Protein AF-A0A7C8PHI9-F1 (afdb_monomer_lite)

Sequence (228 aa):
MIPETQWIQAEVRTRAEGVFMWAVLVVDMLNRAFDEGEIAAVEYKLRQIPQGLEKVFLDLLGKDNAHKEETLLILQWQLFLASDLEPQGLYEALIAGTAPESLVPRARQNPLITLDDIERYITSTSKGLIEVAKGGWGSRFIHETVRDFLLRNQRLETLYPILKDQMVKASHKRLAGCCLTALKSLSSGVWSSQDIGSTLALASPNFFIMRQLISFIISDCRKCLIRS

Foldseek 3Di:
DDPVCVVVVVLLVVLCVPVPVSSVLLVVQLVVLCVVDPPVSSVVSSVVQDRDPLSNVCVLQAPPPPLNVLLLLLVLCQQQFPDFDQLVRSQLLSCLQPPLVPNDQPPVPPPVCDLVNSQVVSCVSNSNQKGQDPPRGGIHGPDVVSSVSCPPPVNVCVRPVQPPPNVNVSSVVSSVSSVVSNVVNNPVPDDDPVVVVCVVPDDDPPQPVVVSVVVSCVVVVVVVVVPD

Radius of gyration: 20.41 Å; chains: 1; bounding box: 46×50×58 Å

Structure (mmCIF, N/CA/C/O backbone):
data_AF-A0A7C8PHI9-F1
#
_entry.id   AF-A0A7C8PHI9-F1
#
loop_
_atom_site.group_PDB
_atom_site.id
_atom_site.type_symbol
_atom_site.label_atom_id
_atom_site.label_alt_id
_atom_site.label_comp_id
_atom_site.label_asym_id
_atom_site.label_entity_id
_atom_site.label_seq_id
_atom_site.pdbx_PDB_ins_code
_atom_site.Cartn_x
_atom_site.Cartn_y
_atom_site.Cartn_z
_atom_site.occupancy
_atom_site.B_iso_or_equiv
_atom_site.auth_seq_id
_atom_site.auth_comp_id
_atom_site.auth_asym_id
_atom_site.auth_atom_id
_atom_site.pdbx_PDB_model_num
ATOM 1 N N . MET A 1 1 ? 4.165 11.861 27.309 1.00 41.50 1 MET A N 1
ATOM 2 C CA . MET A 1 1 ? 2.793 11.403 27.002 1.00 41.50 1 MET A CA 1
ATOM 3 C C . MET A 1 1 ? 1.898 12.628 27.087 1.00 41.50 1 MET A C 1
ATOM 5 O O . MET A 1 1 ? 1.845 13.222 28.155 1.00 41.50 1 MET A O 1
ATOM 9 N N . ILE A 1 2 ? 1.328 13.081 25.967 1.00 46.03 2 ILE A N 1
ATOM 10 C CA . ILE A 1 2 ? 0.540 14.324 25.904 1.00 46.03 2 ILE A CA 1
ATOM 11 C C . ILE A 1 2 ? -0.910 13.980 26.305 1.00 46.03 2 ILE A C 1
ATOM 13 O O . ILE A 1 2 ? -1.487 13.095 25.664 1.00 46.03 2 ILE A O 1
ATOM 17 N N . PRO A 1 3 ? -1.496 14.612 27.344 1.00 51.50 3 PRO A N 1
ATOM 18 C CA . PRO A 1 3 ? -2.840 14.293 27.853 1.00 51.50 3 PRO A CA 1
ATOM 19 C C . PRO A 1 3 ? -3.942 14.300 26.781 1.00 51.50 3 PRO A C 1
ATOM 21 O O . PRO A 1 3 ? -4.876 13.507 26.848 1.00 51.50 3 PRO A O 1
ATOM 24 N N . GLU A 1 4 ? -3.785 15.124 25.745 1.00 62.03 4 GLU A N 1
ATOM 25 C CA . GLU A 1 4 ? -4.741 15.309 24.644 1.00 62.03 4 GLU A CA 1
ATOM 26 C C . GLU A 1 4 ? -4.893 14.091 23.719 1.00 62.03 4 GLU A C 1
ATOM 28 O O . GLU A 1 4 ? -5.844 14.023 22.951 1.00 62.03 4 GLU A O 1
ATOM 33 N N . THR A 1 5 ? -4.011 13.089 23.807 1.00 69.00 5 THR A N 1
ATOM 34 C CA . THR A 1 5 ? -4.047 11.902 22.924 1.00 69.00 5 THR A CA 1
ATOM 35 C C . THR A 1 5 ? -4.680 10.661 23.563 1.00 69.00 5 THR A C 1
ATOM 37 O O . THR A 1 5 ? -4.881 9.651 22.888 1.00 69.00 5 THR A O 1
ATOM 40 N N . GLN A 1 6 ? -5.021 10.705 24.857 1.00 76.81 6 GLN A N 1
ATOM 41 C CA . GLN A 1 6 ? -5.534 9.533 25.587 1.00 76.81 6 GLN A CA 1
ATOM 42 C C . GLN A 1 6 ? -6.890 9.052 25.061 1.00 76.81 6 GLN A C 1
ATOM 44 O O . GLN A 1 6 ? -7.129 7.847 24.974 1.00 76.81 6 GLN A O 1
ATOM 49 N N 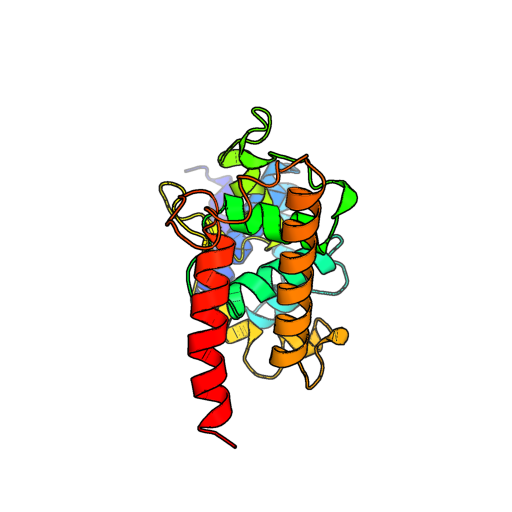. TRP A 1 7 ? -7.765 9.980 24.671 1.00 82.94 7 TRP A N 1
ATOM 50 C CA . TRP A 1 7 ? -9.073 9.630 24.122 1.00 82.94 7 TRP A CA 1
ATOM 51 C C . TRP A 1 7 ? -8.944 8.983 22.731 1.00 82.94 7 TRP A C 1
ATOM 53 O O . TRP A 1 7 ? -9.650 8.017 22.460 1.00 82.94 7 TRP A O 1
ATOM 63 N N . ILE A 1 8 ? -7.981 9.413 21.899 1.00 83.69 8 ILE A N 1
ATOM 64 C CA . ILE A 1 8 ? -7.680 8.787 20.595 1.00 83.69 8 ILE A CA 1
ATOM 65 C C . ILE A 1 8 ? -7.261 7.333 20.806 1.00 83.69 8 ILE A C 1
ATOM 67 O O . ILE A 1 8 ? -7.762 6.430 20.140 1.00 83.69 8 ILE A O 1
ATOM 71 N N . GLN A 1 9 ? -6.364 7.088 21.763 1.00 85.62 9 GLN A N 1
ATOM 72 C CA . GLN A 1 9 ? -5.904 5.737 22.084 1.00 85.62 9 GLN A CA 1
ATOM 73 C C . GLN A 1 9 ? -7.053 4.845 22.569 1.00 85.62 9 GLN A C 1
ATOM 75 O O . GLN A 1 9 ? -7.153 3.692 22.146 1.00 85.62 9 GLN A O 1
ATOM 80 N N . ALA A 1 10 ? -7.926 5.369 23.436 1.00 87.38 10 ALA A N 1
ATOM 81 C CA . ALA A 1 10 ? -9.095 4.644 23.927 1.00 87.38 10 ALA A CA 1
ATOM 82 C C . ALA A 1 10 ? -10.079 4.313 22.794 1.00 87.38 10 ALA A C 1
ATOM 84 O O . ALA A 1 10 ? -10.569 3.184 22.713 1.00 87.38 10 ALA A O 1
ATOM 85 N N . GLU A 1 11 ? -10.312 5.263 21.892 1.00 89.50 11 GLU A N 1
ATOM 86 C CA . GLU A 1 11 ? -11.212 5.104 20.754 1.00 89.50 11 GLU A CA 1
ATOM 87 C C . GLU A 1 11 ? -10.673 4.078 19.750 1.00 89.50 11 GLU A C 1
ATOM 89 O O . GLU A 1 11 ? -11.369 3.124 19.400 1.00 89.50 11 GLU A O 1
ATOM 94 N N . VAL A 1 12 ? -9.402 4.199 19.349 1.00 89.12 12 VAL A N 1
ATOM 95 C CA . VAL A 1 12 ? -8.736 3.228 18.464 1.00 89.12 12 VAL A CA 1
ATOM 96 C C . VAL A 1 12 ? -8.759 1.834 19.088 1.00 89.12 12 VAL A C 1
ATOM 98 O O . VAL A 1 12 ? -9.100 0.868 18.409 1.00 89.12 12 VAL A O 1
ATOM 101 N N . ARG A 1 13 ? -8.455 1.710 20.387 1.00 89.88 13 ARG A N 1
ATOM 102 C CA . ARG A 1 13 ? -8.481 0.421 21.095 1.00 89.88 13 ARG A CA 1
ATOM 103 C C . ARG A 1 13 ? -9.872 -0.206 21.097 1.00 89.88 13 ARG A C 1
ATOM 105 O O . ARG A 1 13 ? -9.986 -1.410 20.883 1.00 89.88 13 ARG A O 1
ATOM 112 N N . THR A 1 14 ? -10.903 0.598 21.346 1.00 91.44 14 THR A N 1
ATOM 113 C CA . THR A 1 14 ? -12.295 0.134 21.387 1.00 91.44 14 THR A CA 1
ATOM 114 C C . THR A 1 14 ? -12.742 -0.328 20.005 1.00 91.44 14 THR A C 1
ATOM 116 O O . THR A 1 14 ? -13.246 -1.437 19.858 1.00 91.44 14 THR A O 1
ATOM 119 N N . ARG A 1 15 ? -12.479 0.476 18.970 1.00 91.94 15 ARG A N 1
ATOM 120 C CA . ARG A 1 15 ? -12.927 0.209 17.597 1.00 91.94 15 ARG A CA 1
ATOM 121 C C . ARG A 1 15 ? -12.128 -0.859 16.862 1.00 91.94 15 ARG A C 1
ATOM 123 O O . ARG A 1 15 ? -12.648 -1.452 15.920 1.00 91.94 15 ARG A O 1
ATOM 130 N N . ALA A 1 16 ? -10.890 -1.114 17.284 1.00 90.94 16 ALA A N 1
ATOM 131 C CA . ALA A 1 16 ? -10.090 -2.198 16.736 1.00 90.94 16 ALA A CA 1
ATOM 132 C C . ALA A 1 16 ? -10.680 -3.575 17.061 1.00 90.94 16 ALA A C 1
ATOM 134 O O . ALA A 1 16 ? -10.416 -4.511 16.315 1.00 90.94 16 ALA A O 1
ATOM 135 N N . GLU A 1 17 ? -11.432 -3.722 18.161 1.00 91.44 17 GLU A N 1
ATOM 136 C CA . GLU A 1 17 ? -12.063 -4.990 18.576 1.00 91.44 17 GLU A CA 1
ATOM 137 C C . GLU A 1 17 ? -11.089 -6.187 18.595 1.00 91.44 17 GLU A C 1
ATOM 139 O O . GLU A 1 17 ? -11.431 -7.317 18.258 1.00 91.44 17 GLU A O 1
ATOM 144 N N . GLY A 1 18 ? -9.827 -5.937 18.960 1.00 87.88 18 GLY A N 1
ATOM 145 C CA . GLY A 1 18 ? -8.770 -6.957 18.963 1.00 87.88 18 GLY A CA 1
ATOM 146 C C . GLY A 1 18 ? -8.152 -7.264 17.591 1.00 87.88 18 GLY A C 1
ATOM 147 O O . GLY A 1 18 ? -7.227 -8.070 17.506 1.00 87.88 18 GLY A O 1
ATOM 148 N N . VAL A 1 19 ? -8.586 -6.602 16.517 1.00 91.69 19 VAL A N 1
ATOM 149 C CA . VAL A 1 19 ? -8.006 -6.734 15.176 1.00 91.69 19 VAL A CA 1
ATOM 150 C C . VAL A 1 19 ? -6.763 -5.853 15.061 1.00 91.69 19 VAL A C 1
ATOM 152 O O . VAL A 1 19 ? -6.828 -4.699 14.641 1.00 91.69 19 VAL A O 1
ATOM 155 N N . PHE A 1 20 ? -5.604 -6.420 15.408 1.00 89.88 20 PHE A N 1
ATOM 156 C CA . PHE A 1 20 ? -4.303 -5.735 15.356 1.00 89.88 20 PHE A CA 1
ATOM 157 C C . PHE A 1 20 ? -4.074 -4.984 14.038 1.00 89.88 20 PHE A C 1
ATOM 159 O O . PHE A 1 20 ? -3.697 -3.816 14.036 1.00 89.88 20 PHE A O 1
ATOM 166 N N . MET A 1 21 ? -4.379 -5.633 12.914 1.00 91.31 21 MET A N 1
ATOM 167 C CA . MET A 1 21 ? -4.169 -5.054 11.591 1.00 91.31 21 MET A CA 1
ATOM 168 C C . MET A 1 21 ? -5.010 -3.801 11.327 1.00 91.31 21 MET A C 1
ATOM 170 O O . MET A 1 21 ? -4.561 -2.884 10.648 1.00 91.31 21 MET A O 1
ATOM 174 N N . TRP A 1 22 ? -6.222 -3.743 11.883 1.00 94.00 22 TRP A N 1
ATOM 175 C CA . TRP A 1 22 ? -7.054 -2.549 11.791 1.00 94.00 22 TRP A CA 1
ATOM 176 C C . TRP A 1 22 ? -6.377 -1.398 12.537 1.00 94.00 22 TRP A C 1
ATOM 178 O O . TRP A 1 22 ? -6.226 -0.321 11.975 1.00 94.00 22 TRP A O 1
ATOM 188 N N . ALA A 1 23 ? -5.877 -1.645 13.753 1.00 92.00 23 ALA A N 1
ATOM 189 C CA . ALA A 1 23 ? -5.193 -0.619 14.538 1.00 92.00 23 ALA A CA 1
ATOM 190 C C . ALA A 1 23 ? -3.945 -0.076 13.824 1.00 92.00 23 ALA A C 1
ATOM 192 O O . ALA A 1 23 ? -3.753 1.134 13.798 1.00 92.00 23 ALA A O 1
ATOM 193 N N . VAL A 1 24 ? -3.137 -0.945 13.203 1.00 90.75 24 VAL A N 1
ATOM 194 C CA . VAL A 1 24 ? -1.940 -0.536 12.446 1.00 90.75 24 VAL A CA 1
ATOM 195 C C . VAL A 1 24 ? -2.298 0.417 11.304 1.00 90.75 24 VAL A C 1
ATOM 197 O O . VAL A 1 24 ? -1.737 1.508 11.224 1.00 90.75 24 VAL A O 1
ATOM 200 N N . LEU A 1 25 ? -3.257 0.038 10.453 1.00 91.12 25 LEU A N 1
ATOM 201 C CA . LEU A 1 25 ? -3.665 0.861 9.309 1.00 91.12 25 LEU A CA 1
ATOM 202 C C . LEU A 1 25 ? -4.302 2.177 9.755 1.00 91.12 25 LEU A C 1
ATOM 204 O O . LEU A 1 25 ? -4.024 3.229 9.189 1.00 91.12 25 LEU A O 1
ATOM 208 N N . VAL A 1 26 ? -5.138 2.129 10.790 1.00 90.50 26 VAL A N 1
ATOM 209 C CA . VAL A 1 26 ? -5.806 3.322 11.309 1.00 90.50 26 VAL A CA 1
ATOM 210 C C . VAL A 1 26 ? -4.806 4.292 11.911 1.00 90.50 26 VAL A C 1
ATOM 212 O O . VAL A 1 26 ? -4.872 5.472 11.595 1.00 90.50 26 VAL A O 1
ATOM 215 N N . VAL A 1 27 ? -3.851 3.826 12.716 1.00 90.44 27 VAL A N 1
ATOM 216 C CA . VAL A 1 27 ? -2.813 4.702 13.277 1.00 90.44 27 VAL A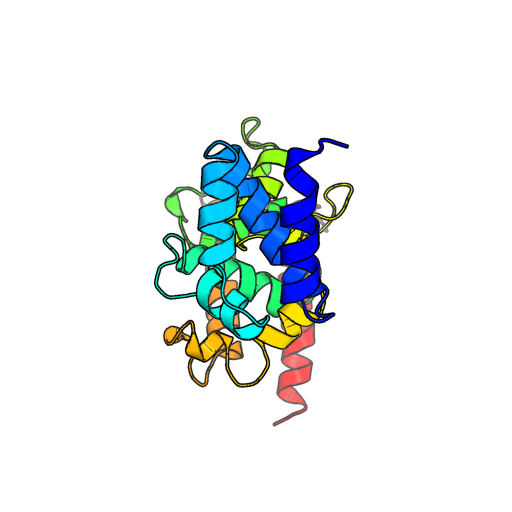 CA 1
ATOM 217 C C . VAL A 1 27 ? -1.984 5.354 12.168 1.00 90.44 27 VAL A C 1
ATOM 219 O O . VAL A 1 27 ? -1.745 6.554 12.238 1.00 90.44 27 VAL A O 1
ATOM 222 N N . ASP A 1 28 ? -1.616 4.620 11.116 1.00 87.12 28 ASP A N 1
ATOM 223 C CA . ASP A 1 28 ? -0.927 5.189 9.947 1.00 87.12 28 ASP A CA 1
ATOM 224 C C . ASP A 1 28 ? -1.778 6.261 9.233 1.00 87.12 28 ASP A C 1
ATOM 226 O O . ASP A 1 28 ? -1.296 7.358 8.950 1.00 87.12 28 ASP A O 1
ATOM 230 N N . MET A 1 29 ? -3.076 6.011 9.026 1.00 86.75 29 MET A N 1
ATOM 231 C CA . MET A 1 29 ? -4.003 7.001 8.454 1.00 86.75 29 MET A CA 1
ATOM 232 C C . MET A 1 29 ? -4.165 8.249 9.336 1.00 86.75 29 MET A C 1
ATOM 234 O O . MET A 1 29 ? -4.297 9.353 8.807 1.00 86.75 29 MET A O 1
ATOM 238 N N . LEU A 1 30 ? -4.181 8.082 10.661 1.00 88.06 30 LEU A N 1
ATOM 239 C CA . LEU A 1 30 ? -4.274 9.187 11.615 1.00 88.06 30 LEU A CA 1
ATOM 240 C C . LEU A 1 30 ? -2.979 9.999 11.671 1.00 88.06 30 LEU A C 1
ATOM 242 O O . LEU A 1 30 ? -3.057 11.221 11.729 1.00 88.06 30 LEU A O 1
ATOM 246 N N . ASN A 1 31 ? -1.814 9.348 11.607 1.00 86.75 31 ASN A N 1
ATOM 247 C CA . ASN A 1 31 ? -0.522 10.033 11.551 1.00 86.75 31 ASN A CA 1
ATOM 248 C C . ASN A 1 31 ? -0.424 10.907 10.297 1.00 86.75 31 ASN A C 1
ATOM 250 O O . ASN A 1 31 ? -0.094 12.079 10.408 1.00 86.75 31 ASN A O 1
ATOM 254 N N . ARG A 1 32 ? -0.825 10.391 9.127 1.00 82.56 32 ARG A N 1
ATOM 255 C CA . ARG A 1 32 ? -0.878 11.202 7.897 1.00 82.56 32 ARG A CA 1
ATOM 256 C C . ARG A 1 32 ? -1.824 12.394 8.030 1.00 82.56 32 ARG A C 1
ATOM 258 O O . ARG A 1 32 ? -1.470 13.497 7.642 1.00 82.56 32 ARG A O 1
ATOM 265 N N . ALA A 1 33 ? -3.006 12.187 8.615 1.00 82.12 33 ALA A N 1
ATOM 266 C CA . ALA A 1 33 ? -3.948 13.279 8.853 1.00 82.12 33 ALA A CA 1
ATOM 267 C C . ALA A 1 33 ? -3.392 14.331 9.829 1.00 82.12 33 ALA A C 1
ATOM 269 O O . ALA A 1 33 ? -3.666 15.510 9.646 1.00 82.12 33 ALA A O 1
ATOM 270 N N . PHE A 1 34 ? -2.618 13.909 10.835 1.00 83.44 34 PHE A N 1
ATOM 271 C CA . PHE A 1 34 ? -1.934 14.800 11.774 1.00 83.44 34 PHE A CA 1
ATOM 272 C C . PHE A 1 34 ? -0.821 15.609 11.097 1.00 83.44 34 PHE A C 1
ATOM 274 O O . PHE A 1 34 ? -0.696 16.808 11.336 1.00 83.44 34 PHE A O 1
ATOM 281 N N . ASP A 1 35 ? -0.038 14.968 10.228 1.00 81.06 35 ASP A N 1
ATOM 282 C CA . ASP A 1 35 ? 1.018 15.629 9.456 1.00 81.06 35 ASP A CA 1
ATOM 283 C C . ASP A 1 35 ? 0.439 16.674 8.477 1.00 81.06 35 ASP A C 1
ATOM 285 O O . ASP A 1 35 ? 1.088 17.675 8.172 1.00 81.06 35 ASP A O 1
ATOM 289 N N . GLU A 1 36 ? -0.794 16.460 8.003 1.00 76.94 36 GLU A N 1
ATOM 290 C CA . GLU A 1 36 ? -1.522 17.349 7.085 1.00 76.94 36 GLU A CA 1
ATOM 291 C C . GLU A 1 36 ? -2.337 18.453 7.791 1.00 76.94 36 GLU A C 1
ATOM 293 O O . GLU A 1 36 ? -2.678 19.462 7.168 1.00 76.94 36 GLU A O 1
ATOM 298 N N . GLY A 1 37 ? -2.662 18.299 9.078 1.00 66.12 37 GLY A N 1
ATOM 299 C CA . GLY A 1 37 ? -3.476 19.247 9.836 1.00 66.12 37 GLY A CA 1
ATOM 300 C C . GLY A 1 37 ? -3.554 18.894 11.321 1.00 66.12 37 GLY A C 1
ATOM 301 O O . GLY A 1 37 ? -3.546 17.730 11.700 1.00 66.12 37 GLY A O 1
ATOM 302 N N . GLU A 1 38 ? -3.633 19.918 12.173 1.00 71.12 38 GLU A N 1
ATOM 303 C CA . GLU A 1 38 ? -3.650 19.816 13.643 1.00 71.12 38 GLU A CA 1
ATOM 304 C C . GLU A 1 38 ? -4.702 18.813 14.185 1.00 71.12 38 GLU A C 1
ATOM 306 O O . GLU A 1 38 ? -5.581 18.356 13.459 1.00 71.12 38 GLU A O 1
ATOM 311 N N . ILE A 1 39 ? -4.663 18.496 15.487 1.00 75.44 39 ILE A N 1
ATOM 312 C CA . ILE A 1 39 ? -5.452 17.451 16.181 1.00 75.44 39 ILE A CA 1
ATOM 313 C C . ILE A 1 39 ? -6.928 17.309 15.731 1.00 75.44 39 ILE A C 1
ATOM 315 O O . ILE A 1 39 ? -7.443 16.194 15.657 1.00 75.44 39 ILE A O 1
ATOM 319 N N . ALA A 1 40 ? -7.601 18.406 15.362 1.00 80.62 40 ALA A N 1
ATOM 320 C CA . ALA A 1 40 ? -8.968 18.407 14.835 1.00 80.62 40 ALA A CA 1
ATOM 321 C C . ALA A 1 40 ? -9.142 17.543 13.565 1.00 80.62 40 ALA A C 1
ATOM 323 O O . ALA A 1 40 ? -10.161 16.861 13.408 1.00 80.62 40 ALA A O 1
ATOM 324 N N . ALA A 1 41 ? -8.145 17.524 12.674 1.00 81.31 41 ALA A N 1
ATOM 325 C CA . ALA A 1 41 ? -8.135 16.681 11.480 1.00 81.31 41 ALA A CA 1
ATOM 326 C C . ALA A 1 41 ? -8.080 15.190 11.846 1.00 81.31 41 ALA A C 1
ATOM 328 O O . ALA A 1 41 ? -8.765 14.373 11.226 1.00 81.31 41 ALA A O 1
ATOM 329 N N . VAL A 1 42 ? -7.338 14.843 12.903 1.00 83.06 42 VAL A N 1
ATOM 330 C CA . VAL A 1 42 ? -7.234 13.473 13.424 1.00 83.06 42 VAL A CA 1
ATOM 331 C C . VAL A 1 42 ? -8.577 12.992 13.964 1.00 83.06 42 VAL A C 1
ATOM 333 O O . VAL A 1 42 ? -9.001 11.882 13.639 1.00 83.06 42 VAL A O 1
ATOM 336 N N . GLU A 1 43 ? -9.291 13.822 14.733 1.00 84.44 43 GLU A N 1
ATOM 337 C CA . GLU A 1 43 ? -10.607 13.436 15.255 1.00 84.44 43 GLU A CA 1
ATOM 338 C C . GLU A 1 43 ? -11.618 13.206 14.140 1.00 84.44 43 GLU A C 1
ATOM 340 O O . GLU A 1 43 ? -12.355 12.214 14.145 1.00 84.44 43 GLU A O 1
ATOM 345 N N . TYR A 1 44 ? -11.651 14.128 13.177 1.00 86.94 44 TYR A N 1
ATOM 346 C CA . TYR A 1 44 ? -12.534 14.024 12.030 1.00 86.94 44 TYR A CA 1
ATOM 347 C C . TYR A 1 44 ? -12.219 12.762 11.226 1.00 86.94 44 TYR A C 1
ATOM 349 O O . TYR A 1 44 ? -13.123 11.976 10.932 1.00 86.94 44 TYR A O 1
ATOM 357 N N . LYS A 1 45 ? -10.935 12.514 10.939 1.00 88.06 45 LYS A N 1
ATOM 358 C CA . LYS A 1 45 ? -10.496 11.329 10.201 1.00 88.06 45 LYS A CA 1
ATOM 359 C C . LYS A 1 45 ? -10.873 10.044 10.929 1.00 88.06 45 LYS A C 1
ATOM 361 O O . LYS A 1 45 ? -11.426 9.147 10.295 1.00 88.06 45 LYS A O 1
ATOM 366 N N . LEU A 1 46 ? -10.654 9.965 12.243 1.00 89.12 46 LEU A N 1
ATOM 367 C CA . LEU A 1 46 ? -11.008 8.789 13.037 1.00 89.12 46 LEU A CA 1
ATOM 368 C C . LEU A 1 46 ? -12.498 8.457 12.912 1.00 89.12 46 LEU A C 1
ATOM 370 O O . LEU A 1 46 ? -12.839 7.297 12.696 1.00 89.12 46 LEU A O 1
ATOM 374 N N . ARG A 1 47 ? -13.392 9.452 12.965 1.00 89.31 47 ARG A N 1
ATOM 375 C CA . ARG A 1 47 ? -14.845 9.230 12.814 1.00 89.31 47 ARG A CA 1
ATOM 376 C C . ARG A 1 47 ? -15.243 8.715 11.427 1.00 89.31 47 ARG A C 1
ATOM 378 O O . ARG A 1 47 ? -16.214 7.972 11.333 1.00 89.31 47 ARG A O 1
ATOM 385 N N . GLN A 1 48 ? -14.507 9.087 10.379 1.00 90.62 48 GLN A N 1
ATOM 386 C CA . GLN A 1 48 ? -14.779 8.662 8.998 1.00 90.62 48 GLN A CA 1
ATOM 387 C C . GLN A 1 48 ? -14.282 7.247 8.693 1.00 90.62 48 GLN A C 1
ATOM 389 O O . GLN A 1 48 ? -14.856 6.557 7.854 1.00 90.62 48 GLN A O 1
ATOM 394 N N . ILE A 1 49 ? -13.218 6.801 9.366 1.00 90.81 49 ILE A N 1
ATOM 395 C CA . ILE A 1 49 ? -12.664 5.461 9.161 1.00 90.81 49 ILE A CA 1
ATOM 396 C C . ILE A 1 49 ? -13.748 4.421 9.465 1.00 90.81 49 ILE A C 1
ATOM 398 O O . ILE A 1 49 ? -14.392 4.514 10.508 1.00 90.81 49 ILE A O 1
ATOM 402 N N . PRO A 1 50 ? -13.966 3.409 8.615 1.00 91.88 50 PRO A N 1
ATOM 403 C CA . PRO A 1 50 ? -14.983 2.400 8.866 1.00 91.88 50 PRO A CA 1
ATOM 404 C C . PRO A 1 50 ? -14.553 1.381 9.936 1.00 91.88 50 PRO A C 1
ATOM 406 O O . PRO A 1 50 ? -13.378 1.056 10.109 1.00 91.88 50 PRO A O 1
ATOM 409 N N . GLN A 1 51 ? -15.535 0.826 10.650 1.00 91.38 51 GLN A N 1
ATOM 410 C CA . GLN A 1 51 ? -15.316 -0.277 11.591 1.00 91.38 51 GLN A CA 1
ATOM 411 C C . GLN A 1 51 ? -15.115 -1.601 10.842 1.00 91.38 51 GLN A C 1
ATOM 413 O O . GLN A 1 51 ? -15.872 -1.924 9.921 1.00 91.38 51 GLN A O 1
ATOM 418 N N . GLY A 1 52 ? -14.118 -2.377 11.269 1.00 90.94 52 GLY A N 1
ATOM 419 C CA . GLY A 1 52 ? -13.773 -3.667 10.678 1.00 90.94 52 GLY A CA 1
ATOM 420 C C . GLY A 1 52 ? -12.750 -3.568 9.543 1.00 90.94 52 GLY A C 1
ATOM 421 O O . GLY A 1 52 ? -12.805 -2.691 8.681 1.00 90.94 52 GLY A O 1
ATOM 422 N N . LEU A 1 53 ? -11.804 -4.509 9.538 1.00 90.44 53 LEU A N 1
ATOM 423 C CA . LEU A 1 53 ? -10.643 -4.509 8.642 1.00 90.44 53 LEU A CA 1
ATOM 424 C C . LEU A 1 53 ? -11.014 -4.566 7.157 1.00 90.44 53 LEU A C 1
ATOM 426 O O . LEU A 1 53 ? -10.382 -3.905 6.341 1.00 90.44 53 LEU A O 1
ATOM 430 N N . GLU A 1 54 ? -12.054 -5.320 6.801 1.00 89.56 54 GLU A N 1
ATOM 431 C CA . GLU A 1 54 ? -12.485 -5.441 5.405 1.00 89.56 54 GLU A CA 1
ATOM 432 C C . GLU A 1 54 ? -12.918 -4.102 4.813 1.00 89.56 54 GLU A C 1
ATOM 434 O O . GLU A 1 54 ? -12.494 -3.755 3.714 1.00 89.56 54 GLU A O 1
ATOM 439 N N . LYS A 1 55 ? -13.703 -3.317 5.555 1.00 91.19 55 LYS A N 1
ATOM 440 C CA . LYS A 1 55 ? -14.145 -2.004 5.086 1.00 91.19 55 LYS A CA 1
ATOM 441 C C . LYS A 1 55 ? -12.977 -1.026 4.978 1.00 91.19 55 LYS A C 1
ATOM 443 O O . LYS A 1 55 ? -12.942 -0.263 4.024 1.00 91.19 55 LYS A O 1
ATOM 448 N N . VAL A 1 56 ? -12.011 -1.088 5.902 1.00 92.19 56 VAL A N 1
ATOM 449 C CA . VAL A 1 56 ? -10.788 -0.268 5.828 1.00 92.19 56 VAL A CA 1
ATOM 450 C C . VAL A 1 56 ? -9.997 -0.580 4.563 1.00 92.19 56 VAL A C 1
ATOM 452 O O . VAL A 1 56 ? -9.610 0.340 3.855 1.00 92.19 56 VAL A O 1
ATOM 455 N N . PHE A 1 57 ? -9.802 -1.855 4.220 1.00 91.06 57 PHE A N 1
ATOM 456 C CA . PHE A 1 57 ? -9.127 -2.205 2.969 1.00 91.06 57 PHE A CA 1
ATOM 457 C C . PHE A 1 57 ? -9.895 -1.746 1.724 1.00 91.06 57 PHE A C 1
ATOM 459 O O . PHE A 1 57 ? -9.273 -1.282 0.769 1.00 91.06 57 PHE A O 1
ATOM 466 N N . LEU A 1 58 ? -11.224 -1.895 1.713 1.00 89.31 58 LEU A N 1
ATOM 467 C CA . LEU A 1 58 ? -12.053 -1.465 0.584 1.00 89.31 58 LEU A CA 1
ATOM 468 C C . LEU A 1 58 ? -12.019 0.054 0.388 1.00 89.31 58 LEU A C 1
ATOM 470 O O . LEU A 1 58 ? -12.000 0.503 -0.752 1.00 89.31 58 LEU A O 1
ATOM 474 N N . ASP A 1 59 ? -11.987 0.822 1.477 1.00 89.00 59 ASP A N 1
ATOM 475 C CA . ASP A 1 59 ? -11.819 2.277 1.449 1.00 89.00 59 ASP A CA 1
ATOM 476 C C . ASP A 1 59 ? -10.417 2.654 0.936 1.00 89.00 59 ASP A C 1
ATOM 478 O O . ASP A 1 59 ? -10.268 3.419 -0.015 1.00 89.00 59 ASP A O 1
ATOM 482 N N . LEU A 1 60 ? -9.379 2.007 1.476 1.00 89.94 60 LEU A N 1
ATOM 483 C CA . LEU A 1 60 ? -7.974 2.259 1.142 1.00 89.94 60 LEU A CA 1
ATOM 484 C C . LEU A 1 60 ? -7.628 1.974 -0.331 1.00 89.94 60 LEU A C 1
ATOM 486 O O . LEU A 1 60 ? -6.846 2.702 -0.946 1.00 89.94 60 LEU A O 1
ATOM 490 N N . LEU A 1 61 ? -8.185 0.895 -0.886 1.00 91.62 61 LEU A N 1
ATOM 491 C CA . LEU A 1 61 ? -7.916 0.405 -2.245 1.00 91.62 61 LEU A CA 1
ATOM 492 C C . LEU A 1 61 ? -9.060 0.699 -3.228 1.00 91.62 61 LEU A C 1
ATOM 494 O O . LEU A 1 61 ? -9.058 0.206 -4.359 1.00 91.62 61 LEU A O 1
ATOM 498 N N . GLY A 1 62 ? -10.055 1.463 -2.781 1.00 87.12 62 GLY A N 1
ATOM 499 C CA . GLY A 1 62 ? -11.299 1.721 -3.489 1.00 87.12 62 GLY A CA 1
ATOM 500 C C . GLY A 1 62 ? -11.151 2.572 -4.750 1.00 87.12 62 GLY A C 1
ATOM 501 O O . GLY A 1 62 ? -10.063 2.845 -5.261 1.00 87.12 62 GLY A O 1
ATOM 502 N N . LYS A 1 63 ? -12.296 2.989 -5.299 1.00 74.88 63 LYS A N 1
ATOM 503 C CA . LYS A 1 63 ? -12.356 3.762 -6.551 1.00 74.88 63 LYS A CA 1
ATOM 504 C C . LYS A 1 63 ? -11.750 5.161 -6.435 1.00 74.88 63 LYS A C 1
ATOM 506 O O . LYS A 1 63 ? -11.233 5.642 -7.434 1.00 74.88 63 LYS A O 1
ATOM 511 N N . ASP A 1 64 ? -11.755 5.750 -5.244 1.00 79.00 64 ASP A N 1
ATOM 512 C CA . ASP A 1 64 ? -11.257 7.111 -5.003 1.00 79.00 64 ASP A CA 1
ATOM 513 C C . ASP A 1 64 ? -9.724 7.180 -4.873 1.00 79.00 64 ASP A C 1
ATOM 515 O O . ASP A 1 64 ? -9.147 8.234 -4.608 1.00 79.00 64 ASP A O 1
ATOM 519 N N . ASN A 1 65 ? -9.026 6.060 -5.089 1.00 83.69 65 ASN A N 1
ATOM 520 C CA . ASN A 1 65 ? -7.574 6.050 -5.145 1.00 83.69 65 ASN A CA 1
ATOM 521 C C . ASN A 1 65 ? -7.067 6.736 -6.429 1.00 83.69 65 ASN A C 1
ATOM 523 O O . ASN A 1 65 ? -7.115 6.157 -7.510 1.00 83.69 65 ASN A O 1
ATOM 527 N N . ALA A 1 66 ? -6.505 7.940 -6.302 1.00 81.94 66 ALA A N 1
ATOM 528 C CA . ALA A 1 66 ? -5.921 8.682 -7.425 1.00 81.94 66 ALA A CA 1
ATOM 529 C C . ALA A 1 66 ? -4.767 7.945 -8.140 1.00 81.94 66 ALA A C 1
ATOM 531 O O . ALA A 1 66 ? -4.564 8.144 -9.333 1.00 81.94 66 ALA A O 1
ATOM 532 N N . HIS A 1 67 ? -4.052 7.060 -7.436 1.00 87.69 67 HIS A N 1
ATOM 533 C CA . HIS A 1 67 ? -2.922 6.275 -7.957 1.00 87.69 67 HIS A CA 1
ATOM 534 C C . HIS A 1 67 ? -3.298 4.800 -8.114 1.00 87.69 67 HIS A C 1
ATOM 536 O O . HIS A 1 67 ? -2.551 3.889 -7.756 1.00 87.69 67 HIS A O 1
ATOM 542 N N . LYS A 1 68 ? -4.534 4.549 -8.559 1.00 91.62 68 LYS A N 1
ATOM 543 C CA . LYS A 1 68 ? -5.124 3.209 -8.593 1.00 91.62 68 LYS A CA 1
ATOM 544 C C . LYS A 1 68 ? -4.305 2.223 -9.426 1.00 91.62 68 LYS A C 1
ATOM 546 O O . LYS A 1 68 ? -4.188 1.065 -9.025 1.00 91.62 68 LYS A O 1
ATOM 551 N N . GLU A 1 69 ? -3.747 2.664 -10.550 1.00 92.06 69 GLU A N 1
ATOM 552 C CA . GLU A 1 69 ? -2.951 1.817 -11.444 1.00 92.06 69 GLU A CA 1
ATOM 553 C C . GLU A 1 69 ? -1.590 1.453 -10.848 1.00 92.06 69 GLU A C 1
ATOM 555 O O . GLU A 1 69 ? -1.197 0.286 -10.892 1.00 92.06 69 GLU A O 1
ATOM 560 N N . GLU A 1 70 ? -0.900 2.414 -10.235 1.00 94.56 70 GLU A N 1
ATOM 561 C CA . GLU A 1 70 ? 0.365 2.197 -9.536 1.00 94.56 70 GLU A CA 1
ATOM 562 C C . GLU A 1 70 ? 0.160 1.302 -8.309 1.00 94.56 70 GLU A C 1
ATOM 564 O O . GLU A 1 70 ? 0.905 0.339 -8.109 1.00 94.56 70 GLU A O 1
ATOM 569 N N . THR A 1 71 ? -0.897 1.558 -7.525 1.00 95.88 71 THR A N 1
ATOM 570 C CA . THR A 1 71 ? -1.284 0.709 -6.391 1.00 95.88 71 THR A CA 1
ATOM 571 C C . THR A 1 71 ? -1.591 -0.712 -6.856 1.00 95.88 71 THR A C 1
ATOM 573 O O . THR A 1 71 ? -1.135 -1.669 -6.237 1.00 95.88 71 THR A O 1
ATOM 576 N N . LEU A 1 72 ? -2.322 -0.892 -7.962 1.00 95.50 72 LEU A N 1
ATOM 577 C CA . LEU A 1 72 ? -2.574 -2.231 -8.492 1.00 95.50 72 LEU A CA 1
ATOM 578 C C . LEU A 1 72 ? -1.269 -2.929 -8.874 1.00 95.50 72 LEU A C 1
ATOM 580 O O . LEU A 1 72 ? -1.049 -4.076 -8.489 1.00 95.50 72 LEU A O 1
ATOM 584 N N . LEU A 1 73 ? -0.405 -2.238 -9.618 1.00 95.56 73 LEU A N 1
ATOM 585 C CA . LEU A 1 73 ? 0.830 -2.816 -10.127 1.00 95.56 73 LEU A CA 1
ATOM 586 C C . LEU A 1 73 ? 1.778 -3.228 -8.993 1.00 95.56 73 LEU A C 1
ATOM 588 O O . LEU A 1 73 ? 2.331 -4.327 -9.048 1.00 95.56 73 LEU A O 1
ATOM 592 N N . ILE A 1 74 ? 1.940 -2.410 -7.946 1.00 96.06 74 ILE A N 1
ATOM 593 C CA . ILE A 1 74 ? 2.813 -2.766 -6.815 1.00 96.06 74 ILE A CA 1
ATOM 594 C C . ILE A 1 74 ? 2.271 -3.961 -6.027 1.00 96.06 74 ILE A C 1
ATOM 596 O O . ILE A 1 74 ? 3.038 -4.841 -5.635 1.00 96.06 74 ILE A O 1
ATOM 600 N N . LEU A 1 75 ? 0.947 -4.054 -5.862 1.00 95.44 75 LEU A N 1
ATOM 601 C CA . LEU A 1 75 ? 0.316 -5.214 -5.236 1.00 95.44 75 LEU A CA 1
ATOM 602 C C . LEU A 1 75 ? 0.501 -6.473 -6.092 1.00 95.44 75 LEU A C 1
ATOM 604 O O . LEU A 1 75 ? 0.790 -7.536 -5.549 1.00 95.44 75 LEU A O 1
ATOM 608 N N . GLN A 1 76 ? 0.392 -6.369 -7.421 1.00 94.44 76 GLN A N 1
ATOM 609 C CA . GLN A 1 76 ? 0.653 -7.487 -8.333 1.00 94.44 76 GLN A CA 1
ATOM 610 C C . GLN A 1 76 ? 2.102 -7.971 -8.241 1.00 94.44 76 GLN A C 1
ATOM 612 O O . GLN A 1 76 ? 2.322 -9.179 -8.155 1.00 94.44 76 GLN A O 1
ATOM 617 N N . TRP A 1 77 ? 3.075 -7.056 -8.202 1.00 94.44 77 TRP A N 1
ATOM 618 C CA . TRP A 1 77 ? 4.474 -7.404 -7.952 1.00 94.44 77 TRP A CA 1
ATOM 619 C C . TRP A 1 77 ? 4.612 -8.165 -6.628 1.00 94.44 77 TRP A C 1
ATOM 621 O O . TRP A 1 77 ? 5.062 -9.307 -6.622 1.00 94.44 77 TRP A O 1
ATOM 631 N N . GLN A 1 78 ? 4.131 -7.609 -5.518 1.00 93.12 78 GLN A N 1
ATOM 632 C CA . GLN A 1 78 ? 4.291 -8.235 -4.202 1.00 93.12 78 GLN A CA 1
ATOM 633 C C . GLN A 1 78 ? 3.572 -9.592 -4.060 1.00 93.12 78 GLN A C 1
ATOM 635 O O . GLN A 1 78 ? 4.025 -10.479 -3.326 1.00 93.12 78 GLN A O 1
ATOM 640 N N . LEU A 1 79 ? 2.437 -9.770 -4.741 1.00 92.31 79 LEU A N 1
ATOM 641 C CA . LEU A 1 79 ? 1.671 -11.014 -4.707 1.00 92.31 79 LEU A CA 1
ATOM 642 C C . LEU A 1 79 ? 2.330 -12.129 -5.520 1.00 92.31 79 LEU A C 1
ATOM 644 O O . LEU A 1 79 ? 2.341 -13.267 -5.047 1.00 92.31 79 LEU A O 1
ATOM 648 N N . PHE A 1 80 ? 2.849 -11.805 -6.707 1.00 89.50 80 PHE A N 1
ATOM 649 C CA . PHE A 1 80 ? 3.193 -12.785 -7.744 1.00 89.50 80 PHE A CA 1
ATOM 650 C C . PHE A 1 80 ? 4.686 -12.901 -8.056 1.00 89.50 80 PHE A C 1
ATOM 652 O O . PHE A 1 80 ? 5.065 -13.644 -8.959 1.00 89.50 80 PHE A O 1
ATOM 659 N N . LEU A 1 81 ? 5.544 -12.202 -7.321 1.00 83.38 81 LEU A N 1
ATOM 660 C CA . LEU A 1 81 ? 6.979 -12.453 -7.355 1.00 83.38 81 LEU A CA 1
ATOM 661 C C . LEU A 1 81 ? 7.334 -13.771 -6.662 1.00 83.38 81 LEU A C 1
ATOM 663 O O . LEU A 1 81 ? 6.823 -14.078 -5.588 1.00 83.38 81 LEU A O 1
ATOM 667 N N . ALA A 1 82 ? 8.265 -14.530 -7.250 1.00 67.75 82 ALA A N 1
ATOM 668 C CA . ALA A 1 82 ? 8.807 -15.740 -6.618 1.00 67.75 82 ALA A CA 1
ATOM 669 C C . ALA A 1 82 ? 9.765 -15.442 -5.456 1.00 67.75 82 ALA A C 1
ATOM 671 O O . ALA A 1 82 ? 10.095 -16.347 -4.691 1.00 67.75 82 ALA A O 1
ATOM 672 N N . SER A 1 83 ? 10.261 -14.213 -5.358 1.00 68.56 83 SER A N 1
ATOM 673 C CA . SER A 1 83 ? 11.315 -13.808 -4.432 1.00 68.56 83 SER A CA 1
ATOM 674 C C . SER A 1 83 ? 11.257 -12.306 -4.188 1.00 68.56 83 SER A C 1
ATOM 676 O O . SER A 1 83 ? 10.714 -11.555 -5.002 1.00 68.56 83 SER A O 1
ATOM 678 N N . ASP A 1 84 ? 11.832 -11.871 -3.072 1.00 74.25 84 ASP A N 1
ATOM 679 C CA . ASP A 1 84 ? 11.843 -10.458 -2.717 1.00 74.25 84 ASP A CA 1
ATOM 680 C C . ASP A 1 84 ? 12.625 -9.650 -3.763 1.00 74.25 84 ASP A C 1
ATOM 682 O O . ASP A 1 84 ? 13.786 -9.938 -4.081 1.00 74.25 84 ASP A O 1
ATOM 686 N N . LEU A 1 85 ? 11.968 -8.627 -4.314 1.00 76.44 85 LEU A N 1
ATOM 687 C CA . LEU A 1 85 ? 12.643 -7.587 -5.077 1.00 76.44 85 LEU A CA 1
ATOM 688 C C . LEU A 1 85 ? 13.311 -6.619 -4.103 1.00 76.44 85 LEU A C 1
ATOM 690 O O . LEU A 1 85 ? 12.685 -6.142 -3.150 1.00 76.44 85 LEU A O 1
ATOM 694 N N . GLU A 1 86 ? 14.564 -6.277 -4.398 1.00 85.38 86 GLU A N 1
ATOM 695 C CA . GLU A 1 86 ? 15.206 -5.108 -3.808 1.00 85.38 86 GLU A CA 1
ATOM 696 C C . GLU A 1 86 ? 14.346 -3.857 -4.097 1.00 85.38 86 GLU A C 1
ATOM 698 O O . GLU A 1 86 ? 13.824 -3.733 -5.214 1.00 85.38 86 GLU A O 1
ATOM 703 N N . PRO A 1 87 ? 14.208 -2.914 -3.146 1.00 89.50 87 PRO A N 1
ATOM 704 C CA . PRO A 1 87 ? 13.382 -1.715 -3.295 1.00 89.50 87 PRO A CA 1
ATOM 705 C C . PRO A 1 87 ? 13.649 -0.934 -4.586 1.00 89.50 87 PRO A C 1
ATOM 707 O O . PRO A 1 87 ? 12.706 -0.566 -5.284 1.00 89.50 87 PRO A O 1
ATOM 710 N N . GLN A 1 88 ? 14.922 -0.760 -4.962 1.00 86.88 88 GLN A N 1
ATOM 711 C CA . GLN A 1 88 ? 15.308 -0.117 -6.223 1.00 86.88 88 GLN A CA 1
ATOM 712 C C . GLN A 1 88 ? 14.709 -0.838 -7.440 1.00 86.88 88 GLN A C 1
ATOM 714 O O . GLN A 1 88 ? 14.180 -0.207 -8.354 1.00 86.88 88 GLN A O 1
ATOM 719 N N . GLY A 1 89 ? 14.776 -2.172 -7.455 1.00 85.31 89 GLY A N 1
ATOM 720 C CA . GLY A 1 89 ? 14.231 -2.980 -8.542 1.00 85.31 89 GLY A CA 1
ATOM 721 C C . GLY A 1 89 ? 12.708 -2.902 -8.620 1.00 85.31 89 GLY A C 1
ATOM 722 O O . GLY A 1 89 ? 12.163 -2.837 -9.720 1.00 85.31 89 GLY A O 1
ATOM 723 N N . LEU A 1 90 ? 12.023 -2.867 -7.472 1.00 90.25 90 LEU A N 1
ATOM 724 C CA . LEU A 1 90 ? 10.572 -2.680 -7.425 1.00 90.25 90 LEU A CA 1
ATOM 725 C C . LEU A 1 90 ? 10.168 -1.287 -7.928 1.00 90.25 90 LEU A C 1
ATOM 727 O O . LEU A 1 90 ? 9.248 -1.178 -8.734 1.00 90.25 90 LEU A O 1
ATOM 731 N N . TYR A 1 91 ? 10.884 -0.240 -7.514 1.00 89.88 91 TYR A N 1
ATOM 732 C CA . TYR A 1 91 ? 10.678 1.127 -7.997 1.00 89.88 91 TYR A CA 1
ATOM 733 C C . TYR A 1 91 ? 10.800 1.215 -9.524 1.00 89.88 91 TYR A C 1
ATOM 735 O O . TYR A 1 91 ? 9.875 1.657 -10.201 1.00 89.88 91 TYR A O 1
ATOM 743 N N . GLU A 1 92 ? 11.896 0.706 -10.090 1.00 86.19 92 GLU A N 1
ATOM 744 C CA . GLU A 1 92 ? 12.120 0.686 -11.543 1.00 86.19 92 GLU A CA 1
ATOM 745 C C . GLU A 1 92 ? 11.033 -0.090 -12.290 1.00 86.19 92 GLU A C 1
ATOM 747 O O . GLU A 1 92 ? 10.563 0.338 -13.347 1.00 86.19 92 GLU A O 1
ATOM 752 N N . ALA A 1 93 ? 10.611 -1.225 -11.733 1.00 88.50 93 ALA A N 1
ATOM 753 C CA . ALA A 1 93 ? 9.571 -2.057 -12.315 1.00 88.50 93 ALA A CA 1
ATOM 754 C C . ALA A 1 93 ? 8.194 -1.371 -12.329 1.00 88.50 93 ALA A C 1
ATOM 756 O O . ALA A 1 93 ? 7.392 -1.633 -13.232 1.00 88.50 93 ALA A O 1
ATOM 757 N N . LEU A 1 94 ? 7.925 -0.491 -11.358 1.00 91.62 94 LEU A N 1
ATOM 758 C CA . LEU A 1 94 ? 6.729 0.349 -11.338 1.00 91.62 94 LEU A CA 1
ATOM 759 C C . LEU A 1 94 ? 6.795 1.410 -12.429 1.00 91.62 94 LEU A C 1
ATOM 761 O O . LEU A 1 94 ? 5.901 1.438 -13.271 1.00 91.62 94 LEU A O 1
ATOM 765 N N . ILE A 1 95 ? 7.885 2.184 -12.495 1.00 89.81 95 ILE A N 1
ATOM 766 C CA . ILE A 1 95 ? 8.078 3.204 -13.539 1.00 89.81 95 ILE A CA 1
ATOM 767 C C . ILE A 1 95 ? 7.961 2.581 -14.937 1.00 89.81 95 ILE A C 1
ATOM 769 O O . ILE A 1 95 ? 7.260 3.111 -15.793 1.00 89.81 95 ILE A O 1
ATOM 773 N N . ALA A 1 96 ? 8.537 1.396 -15.156 1.00 89.44 96 ALA A N 1
ATOM 774 C CA . ALA A 1 96 ? 8.428 0.682 -16.429 1.00 89.44 96 ALA A CA 1
ATOM 775 C C . ALA A 1 96 ? 6.994 0.304 -16.832 1.00 89.44 96 ALA A C 1
ATOM 777 O O . ALA A 1 96 ? 6.722 0.094 -18.016 1.00 89.44 96 ALA A O 1
ATOM 778 N N . GLY A 1 97 ? 6.096 0.164 -15.856 1.00 90.50 97 GLY A N 1
ATOM 779 C CA . GLY A 1 97 ? 4.707 -0.220 -16.072 1.00 90.50 97 GLY A CA 1
ATOM 780 C C . GLY A 1 97 ? 3.712 0.934 -16.092 1.00 90.50 97 GLY A C 1
ATOM 781 O O . GLY A 1 97 ? 2.606 0.735 -16.595 1.00 90.50 97 GLY A O 1
ATOM 782 N N . THR A 1 98 ? 4.060 2.095 -15.534 1.00 91.69 98 THR A N 1
ATOM 783 C CA . THR A 1 98 ? 3.124 3.223 -15.355 1.00 91.69 98 THR A CA 1
ATOM 784 C C . THR A 1 98 ? 3.594 4.518 -16.008 1.00 91.69 98 THR A C 1
ATOM 786 O O . THR A 1 98 ? 2.753 5.285 -16.459 1.00 91.69 98 THR A O 1
ATOM 789 N N . ALA A 1 99 ? 4.906 4.736 -16.118 1.00 89.56 99 ALA A N 1
ATOM 790 C CA . ALA A 1 99 ? 5.511 5.927 -16.715 1.00 89.56 99 ALA A CA 1
ATOM 791 C C . ALA A 1 99 ? 6.786 5.551 -17.502 1.00 89.56 99 ALA A C 1
ATOM 793 O O . ALA A 1 99 ? 7.894 5.967 -17.144 1.00 89.56 99 ALA A O 1
ATOM 794 N N . PRO A 1 100 ? 6.685 4.696 -18.539 1.00 85.25 100 PRO A N 1
ATOM 795 C CA . PRO A 1 100 ? 7.848 4.128 -19.221 1.00 85.25 100 PRO A CA 1
ATOM 796 C C . PRO A 1 100 ? 8.737 5.174 -19.906 1.00 85.25 100 PRO A C 1
ATOM 798 O O . PRO A 1 100 ? 9.936 4.952 -20.053 1.00 85.25 100 PRO A O 1
ATOM 801 N N . GLU A 1 101 ? 8.187 6.322 -20.290 1.00 83.69 101 GLU A N 1
ATOM 802 C CA . GLU A 1 101 ? 8.925 7.487 -20.788 1.00 83.69 101 GLU A CA 1
ATOM 803 C C . GLU A 1 101 ? 9.838 8.124 -19.733 1.00 83.69 101 GLU A C 1
ATOM 805 O O . GLU A 1 101 ? 10.836 8.755 -20.078 1.00 83.69 101 GLU A O 1
ATOM 810 N N . SER A 1 102 ? 9.527 7.918 -18.453 1.00 81.19 102 SER A N 1
ATOM 811 C CA . SER A 1 102 ? 10.324 8.381 -17.316 1.00 81.19 102 SER A CA 1
ATOM 812 C C . SER A 1 102 ? 11.427 7.388 -16.929 1.00 81.19 102 SER A C 1
ATOM 814 O O . SER A 1 102 ? 12.208 7.659 -16.014 1.00 81.19 102 SER A O 1
ATOM 816 N N . LEU A 1 103 ? 11.540 6.242 -17.619 1.00 75.19 103 LEU A N 1
ATOM 817 C CA . LEU A 1 103 ? 12.678 5.339 -17.463 1.00 75.19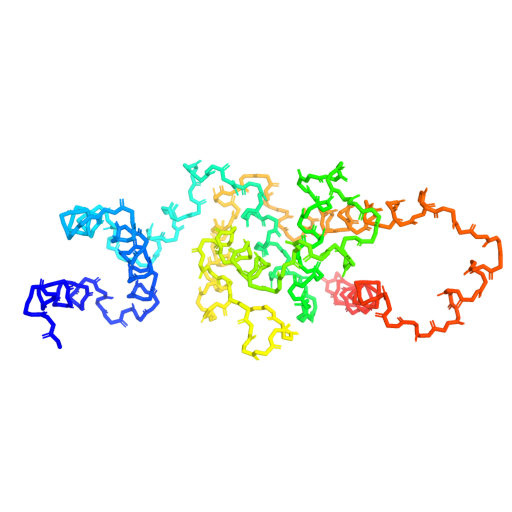 103 LEU A CA 1
ATOM 818 C C . LEU A 1 103 ? 13.939 5.981 -18.043 1.00 75.19 103 LEU A C 1
ATOM 820 O O . LEU A 1 103 ? 14.245 5.864 -19.230 1.00 75.19 103 LEU A O 1
ATOM 824 N N . VAL A 1 104 ? 14.713 6.625 -17.178 1.00 64.56 104 VAL A N 1
ATOM 825 C CA . VAL A 1 104 ? 16.011 7.178 -17.556 1.00 64.56 104 VAL A CA 1
ATOM 826 C C . VAL A 1 104 ? 17.030 6.036 -17.686 1.00 64.56 104 VAL A C 1
ATOM 828 O O . VAL A 1 104 ? 17.169 5.231 -16.754 1.00 64.56 104 VAL A O 1
ATOM 831 N N . PRO A 1 105 ? 17.793 5.948 -18.794 1.00 58.91 105 PRO A N 1
ATOM 832 C CA . PRO A 1 105 ? 18.948 5.064 -18.864 1.00 58.91 105 PRO A CA 1
ATOM 833 C C . PRO A 1 105 ? 19.873 5.358 -17.681 1.00 58.91 105 PRO A C 1
ATOM 835 O O . PRO A 1 105 ? 20.326 6.488 -17.520 1.00 58.91 105 PRO A O 1
ATOM 838 N N . ARG A 1 106 ? 20.158 4.340 -16.858 1.00 59.03 106 ARG A N 1
ATOM 839 C CA . ARG A 1 106 ? 20.925 4.455 -15.600 1.00 59.03 106 ARG A CA 1
ATOM 840 C C . ARG A 1 106 ? 20.174 5.129 -14.439 1.00 59.03 106 ARG A C 1
ATOM 842 O O . ARG A 1 106 ? 20.818 5.749 -13.603 1.00 59.03 106 ARG A O 1
ATOM 849 N N . ALA A 1 107 ? 18.857 4.951 -14.312 1.00 56.75 107 ALA A N 1
ATOM 850 C CA . ALA A 1 107 ? 18.095 5.386 -13.129 1.00 56.75 107 ALA A CA 1
ATOM 851 C C . ALA A 1 107 ? 18.741 4.971 -11.783 1.00 56.75 107 ALA A C 1
ATOM 853 O O . ALA A 1 107 ? 18.765 5.774 -10.857 1.00 56.75 107 ALA A O 1
ATOM 854 N N . ARG A 1 108 ? 19.384 3.790 -11.714 1.00 57.25 108 ARG A N 1
ATOM 855 C CA . ARG A 1 108 ? 20.211 3.337 -10.566 1.00 57.25 108 ARG A CA 1
ATOM 856 C C . ARG A 1 108 ? 21.354 4.269 -10.170 1.00 57.25 108 ARG A C 1
ATOM 858 O O . ARG A 1 108 ? 21.900 4.142 -9.085 1.00 57.25 108 ARG A O 1
ATOM 865 N N . GLN A 1 109 ? 21.783 5.126 -11.085 1.00 60.06 109 GLN A N 1
ATOM 866 C CA . GLN A 1 109 ? 22.887 6.063 -10.916 1.00 60.06 109 GLN A CA 1
ATOM 867 C C . GLN A 1 109 ? 22.383 7.503 -10.828 1.00 60.06 109 GLN A C 1
ATOM 869 O O . GLN A 1 109 ? 23.208 8.410 -10.835 1.00 60.06 109 GLN A O 1
ATOM 874 N N . ASN A 1 110 ? 21.063 7.733 -10.785 1.00 69.56 110 ASN A N 1
ATOM 875 C CA . ASN A 1 110 ? 20.527 9.069 -10.584 1.00 69.56 110 ASN A CA 1
ATOM 876 C C . ASN A 1 110 ? 20.766 9.474 -9.121 1.00 69.56 110 ASN A C 1
ATOM 878 O O . ASN A 1 110 ? 20.073 8.966 -8.241 1.00 69.56 110 ASN A O 1
ATOM 882 N N . PRO A 1 111 ? 21.708 10.393 -8.838 1.00 68.75 111 PRO A N 1
ATOM 883 C CA . PRO A 1 111 ? 22.046 10.755 -7.465 1.00 68.75 111 PRO A CA 1
ATOM 884 C C . PRO A 1 111 ? 20.916 11.520 -6.760 1.00 68.75 111 PRO A C 1
ATOM 886 O O . PRO A 1 111 ? 21.004 11.748 -5.559 1.00 68.75 111 PRO A O 1
ATOM 889 N N . LEU A 1 112 ? 19.875 11.936 -7.493 1.00 77.38 112 LEU A N 1
ATOM 890 C CA . LEU A 1 112 ? 18.705 12.619 -6.942 1.00 77.38 112 LEU A CA 1
ATOM 891 C C . LEU A 1 112 ? 17.672 11.659 -6.339 1.00 77.38 112 LEU A C 1
ATOM 893 O O . LEU A 1 112 ? 16.754 12.131 -5.680 1.00 77.38 112 LEU A O 1
ATOM 897 N N . ILE A 1 113 ? 17.784 10.350 -6.590 1.00 83.38 113 ILE A N 1
ATOM 898 C CA . ILE A 1 113 ? 16.857 9.347 -6.057 1.00 83.38 113 ILE A CA 1
ATOM 899 C C . ILE A 1 113 ? 17.578 8.583 -4.949 1.00 83.38 113 ILE A C 1
ATOM 901 O O . ILE A 1 113 ? 18.469 7.776 -5.215 1.00 83.38 113 ILE A O 1
ATOM 905 N N . THR A 1 114 ? 17.204 8.853 -3.703 1.00 89.00 114 THR A N 1
ATOM 906 C CA . THR A 1 114 ? 17.759 8.168 -2.530 1.00 89.00 114 THR A CA 1
ATOM 907 C C . THR A 1 114 ? 16.958 6.910 -2.179 1.00 89.00 114 THR A C 1
ATOM 909 O O . THR A 1 114 ? 15.836 6.712 -2.650 1.00 89.00 114 THR A O 1
ATOM 912 N N . LEU A 1 115 ? 17.513 6.052 -1.314 1.00 87.06 115 LEU A N 1
ATOM 913 C CA . LEU A 1 115 ? 16.769 4.906 -0.777 1.00 87.06 115 LEU A CA 1
ATOM 914 C C . LEU A 1 115 ? 15.516 5.359 -0.007 1.00 87.06 115 LEU A C 1
ATOM 916 O O . LEU A 1 115 ? 14.473 4.723 -0.135 1.00 87.06 115 LEU A O 1
ATOM 920 N N . ASP A 1 116 ? 15.592 6.483 0.708 1.00 90.69 116 ASP A N 1
ATOM 921 C CA . ASP A 1 116 ? 14.460 7.056 1.445 1.00 90.69 116 ASP A CA 1
ATOM 922 C C . ASP A 1 116 ? 13.349 7.527 0.491 1.00 90.69 116 ASP A C 1
ATOM 924 O O . ASP A 1 116 ? 12.161 7.339 0.765 1.00 90.69 116 ASP A O 1
ATOM 928 N N . ASP A 1 117 ? 13.712 8.087 -0.671 1.00 91.25 117 ASP A N 1
ATOM 929 C CA . ASP A 1 117 ? 12.744 8.448 -1.715 1.00 91.25 117 ASP A CA 1
ATOM 930 C C . ASP A 1 117 ? 12.011 7.218 -2.252 1.00 91.25 117 ASP A C 1
ATOM 932 O O . ASP A 1 117 ? 10.794 7.252 -2.454 1.00 91.25 117 ASP A O 1
ATOM 936 N N . ILE A 1 118 ? 12.743 6.121 -2.451 1.00 90.94 118 ILE A N 1
ATOM 937 C CA . ILE A 1 118 ? 12.205 4.849 -2.940 1.00 90.94 118 ILE A CA 1
ATOM 938 C C . ILE A 1 118 ? 11.302 4.197 -1.898 1.00 90.94 118 ILE A C 1
ATOM 940 O O . ILE A 1 118 ? 10.203 3.755 -2.234 1.00 90.94 118 ILE A O 1
ATOM 944 N N . GLU A 1 119 ? 11.729 4.157 -0.638 1.00 93.69 119 GLU A N 1
ATOM 945 C CA . GLU A 1 119 ? 10.924 3.639 0.466 1.00 93.69 119 GLU A CA 1
ATOM 946 C C . GLU A 1 119 ? 9.622 4.428 0.609 1.00 93.69 119 GLU A C 1
ATOM 948 O O . GLU A 1 119 ? 8.536 3.840 0.674 1.00 93.69 119 GLU A O 1
ATOM 953 N N . ARG A 1 120 ? 9.703 5.761 0.557 1.00 92.94 120 ARG A N 1
ATOM 954 C CA . ARG A 1 120 ? 8.530 6.636 0.565 1.00 92.94 120 ARG A CA 1
ATOM 955 C C . ARG A 1 120 ? 7.625 6.384 -0.639 1.00 92.94 120 ARG A C 1
ATOM 957 O O . ARG A 1 120 ? 6.404 6.331 -0.476 1.00 92.94 120 ARG A O 1
ATOM 964 N N . TYR A 1 121 ? 8.185 6.197 -1.834 1.00 93.06 121 TYR A N 1
ATOM 965 C CA . TYR A 1 121 ? 7.410 5.885 -3.037 1.00 93.06 121 TYR A CA 1
ATOM 966 C C . TYR A 1 121 ? 6.685 4.537 -2.918 1.00 93.06 121 TYR A C 1
ATOM 968 O O . TYR A 1 121 ? 5.481 4.467 -3.165 1.00 93.06 121 TYR A O 1
ATOM 976 N N . ILE A 1 122 ? 7.375 3.478 -2.484 1.00 94.19 122 ILE A N 1
ATOM 977 C CA . ILE A 1 122 ? 6.797 2.137 -2.279 1.00 94.19 122 ILE A CA 1
ATOM 978 C C . ILE A 1 122 ? 5.680 2.184 -1.231 1.00 94.19 122 ILE A C 1
ATOM 980 O O . ILE A 1 122 ? 4.579 1.674 -1.461 1.00 94.19 122 ILE A O 1
ATOM 984 N N . THR A 1 123 ? 5.938 2.833 -0.097 1.00 93.62 123 THR A N 1
ATOM 985 C CA . THR A 1 123 ? 4.991 2.910 1.020 1.00 93.62 123 THR A CA 1
ATOM 986 C C . THR A 1 123 ? 3.752 3.716 0.628 1.00 93.62 123 THR A C 1
ATOM 988 O O . THR A 1 123 ? 2.629 3.252 0.808 1.00 93.62 123 THR A O 1
ATOM 991 N N . SER A 1 124 ? 3.917 4.888 0.007 1.00 92.38 124 SER A N 1
ATOM 992 C CA . SER A 1 124 ? 2.782 5.718 -0.430 1.00 92.38 124 SER A CA 1
ATOM 993 C C . SER A 1 124 ? 1.964 5.064 -1.552 1.00 92.38 124 SER A C 1
ATOM 995 O O . SER A 1 124 ? 0.732 5.038 -1.481 1.00 92.38 124 SER A O 1
ATOM 997 N N . THR A 1 125 ? 2.627 4.457 -2.542 1.00 94.62 125 THR A N 1
ATOM 998 C CA . THR A 1 125 ? 1.975 3.781 -3.677 1.00 94.62 125 THR A CA 1
ATOM 999 C C . THR A 1 125 ? 1.186 2.553 -3.230 1.00 94.62 125 THR A C 1
ATOM 1001 O O . THR A 1 125 ? 0.071 2.322 -3.700 1.00 94.62 125 THR A O 1
ATOM 1004 N N . SER A 1 126 ? 1.724 1.784 -2.280 1.00 94.19 126 SER A N 1
ATOM 1005 C CA . SER A 1 126 ? 1.043 0.625 -1.691 1.00 94.19 126 SER A CA 1
ATOM 1006 C C . SER A 1 126 ? 0.012 0.990 -0.622 1.00 94.19 126 SER A C 1
ATOM 1008 O O . SER A 1 126 ? -0.608 0.092 -0.058 1.00 94.19 126 SER A O 1
ATOM 1010 N N . LYS A 1 127 ? -0.179 2.284 -0.328 1.00 93.25 127 LYS A N 1
ATOM 1011 C CA . LYS A 1 127 ? -1.052 2.785 0.746 1.00 93.25 127 LYS A CA 1
ATOM 1012 C C . LYS A 1 127 ? -0.654 2.304 2.146 1.00 93.25 127 LYS A C 1
ATOM 1014 O O . LYS A 1 127 ? -1.509 2.125 3.006 1.00 93.25 127 LYS A O 1
ATOM 1019 N N . GLY A 1 128 ? 0.641 2.109 2.371 1.00 92.56 128 GLY A N 1
ATOM 1020 C CA . GLY A 1 128 ? 1.203 1.609 3.624 1.00 92.56 128 GLY A CA 1
ATOM 1021 C C . GLY A 1 128 ? 1.100 0.095 3.777 1.00 92.56 128 GLY A C 1
ATOM 1022 O O . GLY A 1 128 ? 1.421 -0.425 4.835 1.00 92.56 128 GLY A O 1
ATOM 1023 N N . LEU A 1 129 ? 0.650 -0.632 2.748 1.00 95.12 129 LEU A N 1
ATOM 1024 C CA . LEU A 1 129 ? 0.497 -2.086 2.816 1.00 95.12 129 LEU A CA 1
ATOM 1025 C C . LEU A 1 129 ? 1.809 -2.842 2.612 1.00 95.12 129 LEU A C 1
ATOM 1027 O O . LEU A 1 129 ? 1.902 -4.007 3.005 1.00 95.12 129 LEU A O 1
ATOM 1031 N N . ILE A 1 130 ? 2.798 -2.198 1.993 1.00 94.94 130 ILE A N 1
ATOM 1032 C CA . ILE A 1 130 ? 4.133 -2.737 1.742 1.00 94.94 130 ILE A CA 1
ATOM 1033 C C . ILE A 1 130 ? 5.147 -1.827 2.430 1.00 94.94 130 ILE A C 1
ATOM 1035 O O . ILE A 1 130 ? 5.091 -0.609 2.278 1.00 94.94 130 ILE A O 1
ATOM 1039 N N . GLU A 1 131 ? 6.082 -2.438 3.149 1.00 93.50 131 GLU A N 1
ATOM 1040 C CA . GLU A 1 131 ? 7.219 -1.765 3.772 1.00 93.50 131 GLU A CA 1
ATOM 1041 C C . GLU A 1 131 ? 8.540 -2.244 3.166 1.00 93.50 131 GLU A C 1
ATOM 1043 O O . GLU A 1 131 ? 8.654 -3.373 2.670 1.00 93.50 131 GLU A O 1
ATOM 1048 N N . VAL A 1 132 ? 9.555 -1.386 3.243 1.00 93.00 132 VAL A N 1
ATOM 1049 C CA . VAL A 1 132 ? 10.942 -1.748 2.949 1.00 93.00 132 VAL A CA 1
ATOM 1050 C C . VAL A 1 132 ? 11.583 -2.317 4.215 1.00 93.00 132 VAL A C 1
ATOM 1052 O O . VAL A 1 132 ? 11.453 -1.777 5.311 1.00 93.00 132 VAL A O 1
ATOM 1055 N N . ALA A 1 133 ? 12.257 -3.458 4.086 1.00 88.44 133 ALA A N 1
ATOM 1056 C CA . ALA A 1 133 ? 12.927 -4.106 5.202 1.00 88.44 133 ALA A CA 1
ATOM 1057 C C . ALA A 1 133 ? 14.079 -3.240 5.732 1.00 88.44 133 ALA A C 1
ATOM 1059 O O . ALA A 1 133 ? 14.807 -2.608 4.964 1.00 88.44 133 ALA A O 1
ATOM 1060 N N . LYS A 1 134 ? 14.306 -3.288 7.051 1.00 83.31 134 LYS A N 1
ATOM 1061 C CA . LYS A 1 134 ? 15.434 -2.599 7.693 1.00 83.31 134 LYS A CA 1
ATOM 1062 C C . LYS A 1 134 ? 16.749 -2.984 7.007 1.00 83.31 134 LYS A C 1
ATOM 1064 O O . LYS A 1 134 ? 17.089 -4.161 6.922 1.00 83.31 134 LYS A O 1
ATOM 1069 N N . GLY A 1 135 ? 17.474 -1.978 6.524 1.00 78.44 135 GLY A N 1
ATOM 1070 C CA . GLY A 1 135 ? 18.705 -2.147 5.749 1.00 78.44 135 GLY A CA 1
ATOM 1071 C C . GLY A 1 135 ? 18.523 -2.104 4.228 1.00 78.44 135 GLY A C 1
ATOM 1072 O O . GLY A 1 135 ? 19.523 -2.173 3.527 1.00 78.44 135 GLY A O 1
ATOM 1073 N N . GLY A 1 136 ? 17.295 -1.976 3.714 1.00 78.38 136 GLY A N 1
ATOM 1074 C CA . GLY A 1 136 ? 17.037 -1.716 2.293 1.00 78.38 136 GLY A CA 1
ATOM 1075 C C . GLY A 1 136 ? 17.121 -2.935 1.374 1.00 78.38 136 GLY A C 1
ATOM 1076 O O . GLY A 1 136 ? 17.129 -2.775 0.162 1.00 78.38 136 GLY A O 1
ATOM 1077 N N . TRP A 1 137 ? 17.180 -4.154 1.916 1.00 80.81 137 TRP A N 1
ATOM 1078 C CA . TRP A 1 137 ? 17.456 -5.367 1.128 1.00 80.81 137 TRP A CA 1
ATOM 1079 C C . TRP A 1 137 ? 16.223 -6.001 0.472 1.00 80.81 137 TRP A C 1
ATOM 1081 O O . TRP A 1 137 ? 16.364 -6.901 -0.352 1.00 80.81 137 TRP A O 1
ATOM 1091 N N . GLY A 1 138 ? 15.013 -5.573 0.830 1.00 87.06 138 GLY A N 1
ATOM 1092 C CA . GLY A 1 138 ? 13.788 -6.169 0.304 1.00 87.06 138 GLY A CA 1
ATOM 1093 C C . GLY A 1 138 ? 12.539 -5.379 0.659 1.00 87.06 138 GLY A C 1
ATOM 1094 O O . GLY A 1 138 ? 12.584 -4.460 1.475 1.00 87.06 138 GLY A O 1
ATOM 1095 N N . SER A 1 139 ? 11.422 -5.757 0.048 1.00 91.31 139 SER A N 1
ATOM 1096 C CA . SER A 1 139 ? 10.093 -5.200 0.305 1.00 91.31 139 SER A CA 1
ATOM 1097 C C . SER A 1 139 ? 9.099 -6.322 0.604 1.00 91.31 139 SER A C 1
ATOM 1099 O O . SER A 1 139 ? 9.156 -7.396 0.002 1.00 91.31 139 SER A O 1
ATOM 1101 N N . ARG A 1 140 ? 8.210 -6.105 1.576 1.00 92.06 140 ARG A N 1
ATOM 1102 C CA . ARG A 1 140 ? 7.231 -7.111 2.014 1.00 92.06 140 ARG A CA 1
ATOM 1103 C C . ARG A 1 140 ? 5.938 -6.471 2.473 1.00 92.06 140 ARG A C 1
ATOM 1105 O O . ARG A 1 140 ? 5.919 -5.313 2.878 1.00 92.06 140 ARG A O 1
ATOM 1112 N N . PHE A 1 141 ? 4.858 -7.247 2.465 1.00 93.88 141 PHE A N 1
ATOM 1113 C CA . PHE A 1 141 ? 3.641 -6.820 3.142 1.00 93.88 141 PHE A CA 1
ATOM 1114 C C . PHE A 1 141 ? 3.917 -6.575 4.629 1.00 93.88 141 PHE A C 1
ATOM 1116 O O . PHE A 1 141 ? 4.650 -7.341 5.263 1.00 93.88 141 PHE A O 1
ATOM 1123 N N . ILE A 1 142 ? 3.279 -5.549 5.193 1.00 93.25 142 ILE A N 1
ATOM 1124 C CA . ILE A 1 142 ? 3.390 -5.235 6.626 1.00 93.25 142 ILE A CA 1
ATOM 1125 C C . ILE A 1 142 ? 2.857 -6.381 7.511 1.00 93.25 142 ILE A C 1
ATOM 1127 O O . ILE A 1 142 ? 3.238 -6.504 8.672 1.00 93.25 142 ILE A O 1
ATOM 1131 N N . HIS A 1 143 ? 1.978 -7.237 6.968 1.00 92.94 143 HIS A N 1
ATOM 1132 C CA . HIS A 1 143 ? 1.444 -8.422 7.644 1.00 92.94 143 HIS A CA 1
ATOM 1133 C C . HIS A 1 143 ? 0.878 -9.449 6.647 1.00 92.94 143 HIS A C 1
ATOM 1135 O O . HIS A 1 143 ? 0.363 -9.076 5.590 1.00 92.94 143 HIS A O 1
ATOM 1141 N N . GLU A 1 144 ? 0.854 -10.733 7.025 1.00 90.75 144 GLU A N 1
ATOM 1142 C CA . GLU A 1 144 ? 0.287 -11.819 6.200 1.00 90.75 144 GLU A CA 1
ATOM 1143 C C . GLU A 1 144 ? -1.206 -11.607 5.892 1.00 90.75 144 GLU A C 1
ATOM 1145 O O . GLU A 1 144 ? -1.683 -11.917 4.802 1.00 90.75 144 GLU A O 1
ATOM 1150 N N . THR A 1 145 ? -1.942 -10.965 6.806 1.00 90.88 145 THR A N 1
ATOM 1151 C CA . THR A 1 145 ? -3.361 -10.620 6.604 1.00 90.88 145 THR A CA 1
ATOM 1152 C C . THR A 1 145 ? -3.594 -9.733 5.378 1.00 90.88 145 THR A C 1
ATOM 1154 O O . THR A 1 145 ? -4.679 -9.802 4.808 1.00 90.88 145 THR A O 1
ATOM 1157 N N . VAL A 1 146 ? -2.611 -8.931 4.935 1.00 93.44 146 VAL A N 1
ATOM 1158 C CA . VAL A 1 146 ? -2.735 -8.178 3.672 1.00 93.44 146 VAL A CA 1
ATOM 1159 C C . VAL A 1 146 ? -2.831 -9.144 2.499 1.00 93.44 146 VAL A C 1
ATOM 1161 O O . VAL A 1 146 ? -3.782 -9.078 1.725 1.00 93.44 146 VAL A O 1
ATOM 1164 N N . ARG A 1 147 ? -1.867 -10.065 2.385 1.00 92.94 147 ARG A N 1
ATOM 1165 C CA . ARG A 1 147 ? -1.825 -11.068 1.314 1.00 92.94 147 ARG A CA 1
ATOM 1166 C C . ARG A 1 147 ? -3.109 -11.893 1.308 1.00 92.94 147 ARG A C 1
ATOM 1168 O O . ARG A 1 147 ? -3.758 -12.013 0.270 1.00 92.94 147 ARG A O 1
ATOM 1175 N N . ASP A 1 148 ? -3.505 -12.384 2.479 1.00 91.12 148 ASP A N 1
ATOM 1176 C CA . ASP A 1 148 ? -4.753 -13.116 2.685 1.00 91.12 148 ASP A CA 1
ATOM 1177 C C . ASP A 1 148 ? -5.983 -12.309 2.246 1.00 91.12 148 ASP A C 1
ATOM 1179 O O . ASP A 1 148 ? -6.862 -12.833 1.564 1.00 91.12 148 ASP A O 1
ATOM 1183 N N . PHE A 1 149 ? -6.061 -11.027 2.614 1.00 90.25 149 PHE A N 1
ATOM 1184 C CA . PHE A 1 149 ? -7.182 -10.167 2.248 1.00 90.25 149 PHE A CA 1
ATOM 1185 C C . PHE A 1 149 ? -7.306 -10.009 0.731 1.00 90.25 149 PHE A C 1
ATOM 1187 O O . PHE A 1 149 ? -8.411 -10.123 0.204 1.00 90.25 149 PHE A O 1
ATOM 1194 N N . LEU A 1 150 ? -6.190 -9.758 0.043 1.00 92.25 150 LEU A N 1
ATOM 1195 C CA . LEU A 1 150 ? -6.169 -9.508 -1.399 1.00 92.25 150 LEU A CA 1
ATOM 1196 C C . LEU A 1 150 ? -6.561 -10.757 -2.203 1.00 92.25 150 LEU A C 1
ATOM 1198 O O . LEU A 1 150 ? -7.236 -10.634 -3.225 1.00 92.25 150 LEU A O 1
ATOM 1202 N N . LEU A 1 151 ? -6.151 -11.944 -1.740 1.00 90.88 151 LEU A N 1
ATOM 1203 C CA . LEU A 1 151 ? -6.365 -13.215 -2.442 1.00 90.88 151 LEU A CA 1
ATOM 1204 C C . LEU A 1 151 ? -7.713 -13.878 -2.127 1.00 90.88 151 LEU A C 1
ATOM 1206 O O . LEU A 1 151 ? -8.268 -14.579 -2.975 1.00 90.88 151 LEU A O 1
ATOM 1210 N N . ARG A 1 152 ? -8.255 -13.701 -0.918 1.00 88.44 152 ARG A N 1
ATOM 1211 C CA . ARG A 1 152 ? -9.510 -14.358 -0.519 1.00 88.44 152 ARG A CA 1
ATOM 1212 C C . ARG A 1 152 ? -10.722 -13.721 -1.196 1.00 88.44 152 ARG A C 1
ATOM 1214 O O . ARG A 1 152 ? -10.786 -12.508 -1.383 1.00 88.44 152 ARG A O 1
ATOM 1221 N N . ASN A 1 153 ? -11.721 -14.552 -1.503 1.00 84.31 153 ASN A N 1
ATOM 1222 C CA . ASN A 1 153 ? -13.040 -14.144 -2.004 1.00 84.31 153 ASN A CA 1
ATOM 1223 C C . ASN A 1 153 ? -13.001 -13.196 -3.217 1.00 84.31 153 ASN A C 1
ATOM 1225 O O . ASN A 1 153 ? -13.873 -12.343 -3.342 1.00 84.31 153 ASN A O 1
ATOM 1229 N N . GLN A 1 154 ? -11.981 -13.307 -4.081 1.00 84.94 154 GLN A N 1
ATOM 1230 C CA . GLN A 1 154 ? -11.830 -12.457 -5.273 1.00 84.94 154 GLN A CA 1
ATOM 1231 C C . GLN A 1 154 ? -11.872 -10.949 -4.937 1.00 84.94 154 GLN A C 1
ATOM 1233 O O . GLN A 1 154 ? -12.337 -10.126 -5.727 1.00 84.94 154 GLN A O 1
ATOM 1238 N N . ARG A 1 155 ? -11.407 -10.556 -3.741 1.00 87.81 155 ARG A N 1
ATOM 1239 C CA . ARG A 1 155 ? -11.505 -9.168 -3.259 1.00 87.81 155 ARG A CA 1
ATOM 1240 C C . ARG A 1 155 ? -10.696 -8.199 -4.111 1.00 87.81 155 ARG A C 1
ATOM 1242 O O . ARG A 1 155 ? -11.218 -7.145 -4.473 1.00 87.81 155 ARG A O 1
ATOM 1249 N N . LEU A 1 156 ? -9.467 -8.557 -4.494 1.00 89.75 156 LEU A N 1
ATOM 1250 C CA . LEU A 1 156 ? -8.695 -7.721 -5.415 1.00 89.75 156 LEU A CA 1
ATOM 1251 C C . LEU A 1 156 ? -9.382 -7.612 -6.787 1.00 89.75 156 LEU A C 1
ATOM 1253 O O . LEU A 1 156 ? -9.439 -6.527 -7.353 1.00 89.75 156 LEU A O 1
ATOM 1257 N N . GLU A 1 157 ? -9.973 -8.691 -7.300 1.00 90.69 157 GLU A N 1
ATOM 1258 C CA . GLU A 1 157 ? -10.728 -8.665 -8.565 1.00 90.69 157 GLU A CA 1
ATOM 1259 C C . GLU A 1 157 ? -11.994 -7.799 -8.474 1.00 90.69 157 GLU A C 1
ATOM 1261 O O . GLU A 1 157 ? -12.348 -7.101 -9.422 1.00 90.69 157 GLU A O 1
ATOM 1266 N N . THR A 1 158 ? -12.641 -7.779 -7.307 1.00 88.81 158 THR A N 1
ATOM 1267 C CA . THR A 1 158 ? -13.799 -6.917 -7.025 1.00 88.81 158 THR A CA 1
ATOM 1268 C C . THR A 1 158 ? -13.403 -5.438 -7.020 1.00 88.81 158 THR A C 1
ATOM 1270 O O . THR A 1 158 ? -14.127 -4.592 -7.548 1.00 88.81 158 THR A O 1
ATOM 1273 N N . LEU A 1 159 ? -12.234 -5.115 -6.459 1.00 89.19 159 LEU A N 1
ATOM 1274 C CA . LEU A 1 159 ? -11.672 -3.759 -6.452 1.00 89.19 159 LEU A CA 1
ATOM 1275 C C . LEU A 1 159 ? -11.190 -3.317 -7.845 1.00 89.19 159 LEU A C 1
ATOM 1277 O O . LEU A 1 159 ? -11.301 -2.137 -8.210 1.00 89.19 159 LEU A O 1
ATOM 1281 N N . TYR A 1 160 ? -10.686 -4.266 -8.638 1.00 90.00 160 TYR A N 1
ATOM 1282 C CA . TYR A 1 160 ? -10.060 -4.040 -9.938 1.00 90.00 160 TYR A CA 1
ATOM 1283 C C . TYR A 1 160 ? -10.671 -4.951 -11.014 1.00 90.00 160 TYR A C 1
ATOM 1285 O O . TYR A 1 160 ? -10.115 -6.009 -11.316 1.00 90.00 160 TYR A O 1
ATOM 1293 N N . PRO A 1 161 ? -11.765 -4.513 -11.672 1.00 87.81 161 PRO A N 1
ATOM 1294 C CA . PRO A 1 161 ? -12.488 -5.329 -12.651 1.00 87.81 161 PRO A CA 1
ATOM 1295 C C . PRO A 1 161 ? -11.644 -5.849 -13.823 1.00 87.81 161 PRO A C 1
ATOM 1297 O O . PRO A 1 161 ? -11.989 -6.867 -14.413 1.00 87.81 161 PRO A O 1
ATOM 1300 N N . ILE A 1 162 ? -10.520 -5.192 -14.145 1.00 87.81 162 ILE A N 1
ATOM 1301 C CA . ILE A 1 162 ? -9.555 -5.649 -15.160 1.00 87.81 162 ILE A CA 1
ATOM 1302 C C . ILE A 1 162 ? -8.957 -7.034 -14.850 1.00 87.81 162 ILE A C 1
ATOM 1304 O O . ILE A 1 162 ? -8.443 -7.699 -15.746 1.00 87.81 162 ILE A O 1
ATOM 1308 N N . LEU A 1 163 ? -9.022 -7.475 -13.591 1.00 88.94 163 LEU A N 1
ATOM 1309 C CA . LEU A 1 163 ? -8.490 -8.757 -13.135 1.00 88.94 163 LEU A CA 1
ATOM 1310 C C . LEU A 1 163 ? -9.524 -9.885 -13.091 1.00 88.94 163 LEU A C 1
ATOM 1312 O O . LEU A 1 163 ? -9.138 -11.023 -12.824 1.00 88.94 163 LEU A O 1
ATOM 1316 N N . LYS A 1 164 ? -10.805 -9.593 -13.336 1.00 87.94 164 LYS A N 1
ATOM 1317 C CA . LYS A 1 164 ? -11.905 -10.539 -13.129 1.00 87.94 164 LYS A CA 1
ATOM 1318 C C . LYS A 1 164 ? -11.669 -11.874 -13.849 1.00 87.94 164 LYS A C 1
ATOM 1320 O O . LYS A 1 164 ? -11.397 -11.892 -15.050 1.00 87.94 164 LYS A O 1
ATOM 1325 N N . ASP A 1 165 ? -11.774 -12.973 -13.100 1.00 85.25 165 ASP A N 1
ATOM 1326 C CA . ASP A 1 165 ? -11.629 -14.368 -13.548 1.00 85.25 165 ASP A CA 1
ATOM 1327 C C . ASP A 1 165 ? -10.249 -14.710 -14.153 1.00 85.25 165 ASP A C 1
ATOM 1329 O O . ASP A 1 165 ? -10.029 -15.810 -14.667 1.00 85.25 165 ASP A O 1
ATOM 1333 N N . GLN A 1 166 ? -9.295 -13.774 -14.126 1.00 87.81 166 GLN A N 1
ATOM 1334 C CA . GLN A 1 166 ? -7.985 -13.912 -14.765 1.00 87.81 166 GLN A CA 1
ATOM 1335 C C . GLN A 1 166 ? -6.855 -13.288 -13.943 1.00 87.81 166 GLN A C 1
ATOM 1337 O O . GLN A 1 166 ? -5.785 -13.051 -14.500 1.00 87.81 166 GLN A O 1
ATOM 1342 N N . MET A 1 167 ? -7.041 -13.050 -12.639 1.00 88.94 167 MET A N 1
ATOM 1343 C CA . MET A 1 167 ? -6.098 -12.305 -11.792 1.00 88.94 167 MET A CA 1
ATOM 1344 C C . MET A 1 167 ? -4.645 -12.742 -11.987 1.00 88.94 167 MET A C 1
ATOM 1346 O O . MET A 1 167 ? -3.790 -11.907 -12.277 1.00 88.94 167 MET A O 1
ATOM 1350 N N . VAL A 1 168 ? -4.370 -14.044 -11.893 1.00 88.94 168 VAL A N 1
ATOM 1351 C CA . VAL A 1 168 ? -3.021 -14.608 -12.054 1.00 88.94 168 VAL A CA 1
ATOM 1352 C C . VAL A 1 168 ? -2.477 -14.327 -13.459 1.00 88.94 168 VAL A C 1
ATOM 1354 O O . VAL A 1 168 ? -1.427 -13.708 -13.621 1.00 88.94 168 VAL A O 1
ATOM 1357 N N . LYS A 1 169 ? -3.224 -14.709 -14.502 1.00 88.19 169 LYS A N 1
ATOM 1358 C CA . LYS A 1 169 ? -2.811 -14.556 -15.906 1.00 88.19 169 LYS A CA 1
ATOM 1359 C C . LYS A 1 169 ? -2.614 -13.087 -16.297 1.00 88.19 169 LYS A C 1
ATOM 1361 O O . LYS A 1 169 ? -1.615 -12.751 -16.933 1.00 88.19 169 LYS A O 1
ATOM 1366 N N . ALA A 1 170 ? -3.557 -12.223 -15.929 1.00 90.81 170 ALA A N 1
ATOM 1367 C CA . ALA A 1 170 ? -3.517 -10.792 -16.199 1.00 90.81 170 ALA A CA 1
ATOM 1368 C C . ALA A 1 170 ? -2.331 -10.130 -15.490 1.00 90.81 170 ALA A C 1
ATOM 1370 O O . ALA A 1 170 ? -1.613 -9.346 -16.112 1.00 90.81 170 ALA A O 1
ATOM 1371 N N . SER A 1 171 ? -2.074 -10.510 -14.233 1.00 90.81 171 SER A N 1
ATOM 1372 C CA . SER A 1 171 ? -0.918 -10.027 -13.477 1.00 90.81 171 SER A CA 1
ATOM 1373 C C . SER A 1 171 ? 0.382 -10.436 -14.152 1.00 90.81 171 SER A C 1
ATOM 1375 O O . SER A 1 171 ? 1.137 -9.558 -14.555 1.00 90.81 171 SER A O 1
ATOM 1377 N N . HIS A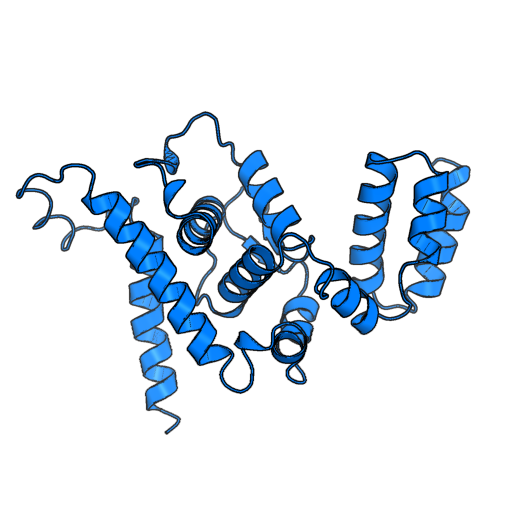 1 172 ? 0.614 -11.727 -14.407 1.00 89.50 172 HIS A N 1
ATOM 1378 C CA . HIS A 1 172 ? 1.851 -12.165 -15.065 1.00 89.50 172 HIS A CA 1
ATOM 1379 C C . HIS A 1 172 ? 2.060 -11.529 -16.439 1.00 89.50 172 HIS A C 1
ATOM 1381 O O . HIS A 1 172 ? 3.180 -11.135 -16.758 1.00 89.50 172 HIS A O 1
ATOM 1387 N N . LYS A 1 173 ? 0.997 -11.367 -17.238 1.00 90.75 173 LYS A N 1
ATOM 1388 C CA . LYS A 1 173 ? 1.082 -10.668 -18.526 1.00 90.75 173 LYS A CA 1
ATOM 1389 C C . LYS A 1 173 ? 1.531 -9.213 -18.352 1.00 90.75 173 LYS A C 1
ATOM 1391 O O . LYS A 1 173 ? 2.385 -8.759 -19.111 1.00 90.75 173 LYS A O 1
ATOM 1396 N N . ARG A 1 174 ? 0.980 -8.494 -17.366 1.00 92.69 174 ARG A N 1
ATOM 1397 C CA . ARG A 1 174 ? 1.369 -7.108 -17.061 1.00 92.69 174 ARG A CA 1
ATOM 1398 C C . ARG A 1 174 ? 2.818 -7.036 -16.580 1.00 92.69 174 ARG A C 1
ATOM 1400 O O . ARG A 1 174 ? 3.589 -6.272 -17.150 1.00 92.69 174 ARG A O 1
ATOM 1407 N N . LEU A 1 175 ? 3.202 -7.875 -15.612 1.00 92.69 175 LEU A N 1
ATOM 1408 C CA . LEU A 1 175 ? 4.562 -7.903 -15.059 1.00 92.69 175 LEU A CA 1
ATOM 1409 C C . LEU A 1 175 ? 5.605 -8.212 -16.146 1.00 92.69 175 LEU A C 1
ATOM 1411 O O . LEU A 1 175 ? 6.606 -7.509 -16.260 1.00 92.69 175 LEU A O 1
ATOM 1415 N N . ALA A 1 176 ? 5.340 -9.199 -17.010 1.00 89.62 176 ALA A N 1
ATOM 1416 C CA . ALA A 1 176 ? 6.205 -9.517 -18.149 1.00 89.62 176 ALA A CA 1
ATOM 1417 C C . ALA A 1 176 ? 6.336 -8.339 -19.132 1.00 89.62 176 ALA A C 1
ATOM 1419 O O . ALA A 1 176 ? 7.421 -8.089 -19.661 1.00 89.62 176 ALA A O 1
ATOM 1420 N N . GLY A 1 177 ? 5.249 -7.592 -19.350 1.00 89.94 177 GLY A N 1
ATOM 1421 C CA . GLY A 1 177 ? 5.256 -6.356 -20.132 1.00 89.94 177 GLY A CA 1
ATOM 1422 C C . GLY A 1 177 ? 6.187 -5.296 -19.542 1.00 89.94 177 GLY A C 1
ATOM 1423 O O . GLY A 1 177 ? 7.035 -4.776 -20.266 1.00 89.94 177 GLY A O 1
ATOM 1424 N N . CYS A 1 178 ? 6.100 -5.039 -18.232 1.00 90.25 178 CYS A N 1
ATOM 1425 C CA . CYS A 1 178 ? 6.994 -4.108 -17.534 1.00 90.25 178 CYS A CA 1
ATOM 1426 C C . CYS A 1 178 ? 8.468 -4.501 -17.713 1.00 90.25 178 CYS A C 1
ATOM 1428 O O . CYS A 1 178 ? 9.307 -3.658 -18.032 1.00 90.25 178 CYS A O 1
ATOM 1430 N N . CYS A 1 179 ? 8.788 -5.791 -17.576 1.00 85.81 179 CYS A N 1
ATOM 1431 C CA . CYS A 1 179 ? 10.147 -6.290 -17.779 1.00 85.81 179 CYS A CA 1
ATOM 1432 C C . CYS A 1 179 ? 10.645 -6.062 -19.206 1.00 85.81 179 CYS A C 1
ATOM 1434 O O . CYS A 1 179 ? 11.776 -5.620 -19.398 1.00 85.81 179 CYS A O 1
ATOM 1436 N N . LEU A 1 180 ? 9.810 -6.335 -20.212 1.00 87.19 180 LEU A N 1
ATOM 1437 C CA . LEU A 1 180 ? 10.169 -6.099 -21.608 1.00 87.19 180 LEU A CA 1
ATOM 1438 C C . LEU A 1 180 ? 10.429 -4.611 -21.875 1.00 87.19 180 LEU A C 1
ATOM 1440 O O . LEU A 1 180 ? 11.367 -4.274 -22.595 1.00 87.19 180 LEU A O 1
ATOM 1444 N N . THR A 1 181 ? 9.626 -3.726 -21.289 1.00 86.50 181 THR A N 1
ATOM 1445 C CA . THR A 1 181 ? 9.823 -2.277 -21.384 1.00 86.50 181 THR A CA 1
ATOM 1446 C C . THR A 1 181 ? 11.148 -1.848 -20.757 1.00 86.50 181 THR A C 1
ATOM 1448 O O . THR A 1 181 ? 11.924 -1.144 -21.404 1.00 86.50 181 THR A O 1
ATOM 1451 N N . ALA A 1 182 ? 11.460 -2.341 -19.556 1.00 82.06 182 ALA A N 1
ATOM 1452 C CA . ALA A 1 182 ? 12.736 -2.077 -18.893 1.00 82.06 182 ALA A CA 1
ATOM 1453 C C . ALA A 1 182 ? 13.939 -2.608 -19.699 1.00 82.06 182 ALA A C 1
ATOM 1455 O O . ALA A 1 182 ? 14.972 -1.955 -19.790 1.00 82.06 182 ALA A O 1
ATOM 1456 N N . LEU A 1 183 ? 13.817 -3.773 -20.342 1.00 80.88 183 LEU A N 1
ATOM 1457 C CA . LEU A 1 183 ? 14.881 -4.309 -21.201 1.00 80.88 183 LEU A CA 1
ATOM 1458 C C . LEU A 1 183 ? 15.099 -3.463 -22.460 1.00 80.88 183 LEU A C 1
ATOM 1460 O O . LEU A 1 183 ? 16.238 -3.237 -22.869 1.00 80.88 183 LEU A O 1
ATOM 1464 N N . LYS A 1 184 ? 14.018 -2.969 -23.070 1.00 81.38 184 LYS A N 1
ATOM 1465 C CA . LYS A 1 184 ? 14.108 -2.105 -24.252 1.00 81.38 184 LYS A CA 1
ATOM 1466 C C . LYS A 1 184 ? 14.801 -0.782 -23.934 1.00 81.38 184 LYS A C 1
ATOM 1468 O O . LYS A 1 184 ? 15.667 -0.382 -24.711 1.00 81.38 184 LYS A O 1
ATOM 1473 N N . SER A 1 185 ? 14.492 -0.155 -22.796 1.00 72.62 185 SER A N 1
ATOM 1474 C CA . SER A 1 185 ? 15.137 1.104 -22.393 1.00 72.62 185 SER A CA 1
ATOM 1475 C C . SER A 1 185 ? 16.641 0.941 -22.134 1.00 72.62 185 SER A C 1
ATOM 1477 O O . SER A 1 185 ? 17.421 1.849 -22.428 1.00 72.62 185 SER A O 1
ATOM 1479 N N . LEU A 1 186 ? 17.073 -0.240 -21.674 1.00 67.00 186 LEU A N 1
ATOM 1480 C CA . LEU A 1 186 ? 18.493 -0.581 -21.559 1.00 67.00 186 LEU A CA 1
ATOM 1481 C C . LEU A 1 186 ? 19.164 -0.726 -22.930 1.00 67.00 186 LEU A C 1
ATOM 1483 O O . LEU A 1 186 ? 20.295 -0.278 -23.092 1.00 67.00 186 LEU A O 1
ATOM 1487 N N . SER A 1 187 ? 18.486 -1.318 -23.917 1.00 60.31 187 SER A N 1
ATOM 1488 C CA . SER A 1 187 ? 19.047 -1.561 -25.258 1.00 60.31 187 SER A CA 1
ATOM 1489 C C . SER A 1 187 ? 19.179 -0.309 -26.138 1.00 60.31 187 SER A C 1
ATOM 1491 O O . SER A 1 187 ? 20.008 -0.285 -27.043 1.00 60.31 187 SER A O 1
ATOM 1493 N N . SER A 1 188 ? 18.393 0.741 -25.872 1.00 53.53 188 SER A N 1
ATOM 1494 C CA . SER A 1 188 ? 18.465 2.024 -26.590 1.00 53.53 188 SER A CA 1
ATOM 1495 C C . SER A 1 188 ? 19.660 2.900 -26.190 1.00 53.53 188 SER A C 1
ATOM 1497 O O . SER A 1 188 ? 19.953 3.878 -26.874 1.00 53.53 188 SER A O 1
ATOM 1499 N N . GLY A 1 189 ? 20.373 2.554 -25.114 1.00 50.72 189 GLY A N 1
ATOM 1500 C CA . GLY A 1 189 ? 21.735 3.030 -24.883 1.00 50.72 189 GLY A CA 1
ATOM 1501 C C . GLY A 1 189 ? 22.704 2.104 -25.614 1.00 50.72 189 GLY A C 1
ATOM 1502 O O . GLY A 1 189 ? 22.673 0.908 -25.372 1.00 50.72 189 GLY A O 1
ATOM 1503 N N . VAL A 1 190 ? 23.521 2.638 -26.524 1.00 37.47 190 VAL A N 1
ATOM 1504 C CA . VAL A 1 190 ? 24.494 1.905 -27.358 1.00 37.47 190 VAL A CA 1
ATOM 1505 C C . VAL A 1 190 ? 25.198 0.778 -26.585 1.00 37.47 190 VAL A C 1
ATOM 1507 O O . VAL A 1 190 ? 26.047 1.047 -25.739 1.00 37.47 190 VAL A O 1
ATOM 1510 N N . TRP A 1 191 ? 24.883 -0.476 -26.916 1.00 39.78 191 TRP A N 1
ATOM 1511 C CA . TRP A 1 191 ? 25.730 -1.629 -26.604 1.00 39.78 191 TRP A CA 1
ATOM 1512 C C . TRP A 1 191 ? 26.541 -1.946 -27.856 1.00 39.78 191 TRP A C 1
ATOM 1514 O O . TRP A 1 191 ? 25.980 -2.105 -28.944 1.00 39.78 191 TRP A O 1
ATOM 1524 N N . SER A 1 192 ? 27.864 -2.003 -27.724 1.00 37.12 192 SER A N 1
ATOM 1525 C CA . SER A 1 192 ? 28.719 -2.453 -28.819 1.00 37.12 192 SER A CA 1
ATOM 1526 C C . SER A 1 192 ? 28.505 -3.956 -29.025 1.00 37.12 192 SER A C 1
ATOM 1528 O O . SER A 1 192 ? 28.192 -4.685 -28.084 1.00 37.12 192 SER A O 1
ATOM 1530 N N . SER A 1 193 ? 28.683 -4.466 -30.245 1.00 38.31 193 SER A N 1
ATOM 1531 C CA . SER A 1 193 ? 28.489 -5.896 -30.547 1.00 38.31 193 SER A CA 1
ATOM 1532 C C . SER A 1 193 ? 29.399 -6.847 -29.744 1.00 38.31 193 SER A C 1
ATOM 1534 O O . SER A 1 193 ? 29.187 -8.056 -29.791 1.00 38.31 193 SER A O 1
ATOM 1536 N N . GLN A 1 194 ? 30.369 -6.334 -28.977 1.00 45.66 194 GLN A N 1
ATOM 1537 C CA . GLN A 1 194 ? 31.174 -7.109 -28.027 1.00 45.66 194 GLN A CA 1
ATOM 1538 C C . GLN A 1 194 ? 30.430 -7.457 -26.722 1.00 45.66 194 GLN A C 1
ATOM 1540 O O . GLN A 1 194 ? 30.796 -8.432 -26.068 1.00 45.66 194 GLN A O 1
ATOM 1545 N N . ASP A 1 195 ? 29.350 -6.748 -26.377 1.00 41.91 195 ASP A N 1
ATOM 1546 C CA . ASP A 1 195 ? 28.635 -6.927 -25.102 1.00 41.91 195 ASP A CA 1
ATOM 1547 C C . ASP A 1 195 ? 27.509 -7.977 -25.165 1.00 41.91 195 ASP A C 1
ATOM 1549 O O . ASP A 1 195 ? 27.089 -8.533 -24.149 1.00 41.91 195 ASP A O 1
ATOM 1553 N N . ILE A 1 196 ? 27.023 -8.306 -26.366 1.00 40.56 196 ILE A N 1
ATOM 1554 C CA . ILE A 1 196 ? 25.911 -9.258 -26.553 1.00 40.56 196 ILE A CA 1
ATOM 1555 C C . ILE A 1 196 ? 26.371 -10.701 -26.270 1.00 40.56 196 ILE A C 1
ATOM 1557 O O . ILE A 1 196 ? 25.612 -11.499 -25.717 1.00 40.56 196 ILE A O 1
ATOM 1561 N N . GLY A 1 197 ? 27.630 -11.028 -26.586 1.00 34.91 197 GLY A N 1
ATOM 1562 C CA . GLY A 1 197 ? 28.209 -12.357 -26.353 1.00 34.91 197 GLY A CA 1
ATOM 1563 C C . GLY A 1 197 ? 28.604 -12.626 -24.896 1.00 34.91 197 GLY A C 1
ATOM 1564 O O . GLY A 1 197 ? 28.543 -13.768 -24.449 1.00 34.91 197 GLY A O 1
ATOM 1565 N N . SER A 1 198 ? 28.958 -11.587 -24.136 1.00 39.00 198 SER A N 1
ATOM 1566 C CA . SER A 1 198 ? 29.371 -11.687 -22.728 1.00 39.00 198 SER A CA 1
ATOM 1567 C C . SER A 1 198 ? 28.206 -11.546 -21.739 1.00 39.00 198 SER A C 1
ATOM 1569 O O . SER A 1 198 ? 28.300 -12.032 -20.616 1.00 39.00 198 SER A O 1
ATOM 1571 N N . THR A 1 199 ? 27.072 -10.957 -22.138 1.00 39.00 199 THR A N 1
ATOM 1572 C CA . THR A 1 199 ? 25.912 -10.769 -21.239 1.00 39.00 199 THR A CA 1
ATOM 1573 C C . THR A 1 199 ? 25.059 -12.037 -21.078 1.00 39.00 199 THR A C 1
ATOM 1575 O O . THR A 1 199 ? 24.448 -12.245 -20.031 1.00 39.00 199 THR A O 1
ATOM 1578 N N . LEU A 1 200 ? 25.057 -12.943 -22.065 1.00 39.19 200 LEU A N 1
ATOM 1579 C CA . LEU A 1 200 ? 24.451 -14.279 -21.915 1.00 39.19 200 LEU A CA 1
ATOM 1580 C C . LEU A 1 200 ? 25.349 -15.257 -21.143 1.00 39.19 200 LEU A C 1
ATOM 1582 O O . LEU A 1 200 ? 24.872 -16.273 -20.639 1.00 39.19 200 LEU A O 1
ATOM 1586 N N . ALA A 1 201 ? 26.634 -14.933 -21.010 1.00 34.34 201 ALA A N 1
ATOM 1587 C CA . ALA A 1 201 ? 27.623 -15.738 -20.321 1.00 34.34 201 ALA A CA 1
ATOM 1588 C C . ALA A 1 201 ? 28.487 -14.842 -19.432 1.00 34.34 201 ALA A C 1
ATOM 1590 O O . ALA A 1 201 ? 29.631 -14.580 -19.771 1.00 34.34 201 ALA A O 1
ATOM 1591 N N . LEU A 1 202 ? 27.921 -14.347 -18.326 1.00 32.59 202 LEU A N 1
ATOM 1592 C CA . LEU A 1 202 ? 28.572 -14.162 -17.021 1.00 32.59 202 LEU A CA 1
ATOM 1593 C C . LEU A 1 202 ? 27.625 -13.412 -16.076 1.00 32.59 202 LEU A C 1
ATOM 1595 O O . LEU A 1 202 ? 26.945 -12.455 -16.437 1.00 32.59 202 LEU A O 1
ATOM 1599 N N . ALA A 1 203 ? 27.584 -13.883 -14.834 1.00 37.28 203 ALA A N 1
ATOM 1600 C CA . ALA A 1 203 ? 26.819 -13.332 -13.730 1.00 37.28 203 ALA A CA 1
ATOM 1601 C C . ALA A 1 203 ? 27.236 -11.885 -13.402 1.00 37.28 203 ALA A C 1
ATOM 1603 O O . ALA A 1 203 ? 28.041 -11.656 -12.504 1.00 37.28 203 ALA A O 1
ATOM 1604 N N . SER A 1 204 ? 26.682 -10.904 -14.114 1.00 34.88 204 SER A N 1
ATOM 1605 C CA . SER A 1 204 ? 26.862 -9.494 -13.776 1.00 34.88 204 SER A CA 1
ATOM 1606 C C . SER A 1 204 ? 25.841 -9.073 -12.700 1.00 34.88 204 SER A C 1
ATOM 1608 O O . SER A 1 204 ? 24.648 -9.361 -12.859 1.00 34.88 204 SER A O 1
ATOM 1610 N N . PRO A 1 205 ? 26.250 -8.376 -11.618 1.00 41.62 205 PRO A N 1
ATOM 1611 C CA . PRO A 1 205 ? 25.353 -7.880 -10.560 1.00 41.62 205 PRO A CA 1
ATOM 1612 C C . PRO A 1 205 ? 24.240 -6.945 -11.066 1.00 41.62 205 PRO A C 1
ATOM 1614 O O . PRO A 1 205 ? 23.245 -6.720 -10.384 1.00 41.62 205 PRO A O 1
ATOM 1617 N N . ASN A 1 206 ? 24.380 -6.431 -12.290 1.00 39.00 206 ASN A N 1
ATOM 1618 C CA . ASN A 1 206 ? 23.489 -5.443 -12.894 1.00 39.00 206 ASN A CA 1
ATOM 1619 C C . ASN A 1 206 ? 22.148 -6.006 -13.412 1.00 39.00 206 ASN A C 1
ATOM 1621 O O . ASN A 1 206 ? 21.319 -5.242 -13.894 1.00 39.00 206 ASN A O 1
ATOM 1625 N N . PHE A 1 207 ? 21.903 -7.318 -13.302 1.00 48.66 207 PHE A N 1
ATOM 1626 C CA . PHE A 1 207 ? 20.747 -7.999 -13.911 1.00 48.66 207 PHE A CA 1
ATOM 1627 C C . PHE A 1 207 ? 19.890 -8.796 -12.907 1.00 48.66 207 PHE A C 1
ATOM 1629 O O . PHE A 1 207 ? 19.398 -9.885 -13.209 1.00 48.66 207 P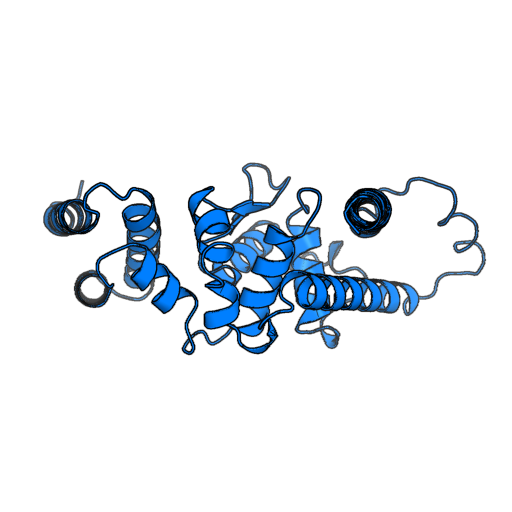HE A O 1
ATOM 1636 N N . PHE A 1 208 ? 19.674 -8.256 -11.704 1.00 48.16 208 PHE A N 1
ATOM 1637 C CA . PHE A 1 208 ? 18.865 -8.900 -10.656 1.00 48.16 208 PHE A CA 1
ATOM 1638 C C . PHE A 1 208 ? 17.434 -9.242 -11.120 1.00 48.16 208 PHE A C 1
ATOM 1640 O O . PHE A 1 208 ? 16.983 -10.371 -10.942 1.00 48.16 208 PHE A O 1
ATOM 1647 N N . ILE A 1 209 ? 16.759 -8.319 -11.819 1.00 41.06 209 ILE A N 1
ATOM 1648 C CA . ILE A 1 209 ? 15.395 -8.524 -12.346 1.00 41.06 209 ILE A CA 1
ATOM 1649 C C . ILE A 1 209 ? 15.359 -9.680 -13.366 1.00 41.06 209 ILE A C 1
ATOM 1651 O O . ILE A 1 209 ? 14.459 -10.514 -13.335 1.00 41.06 209 ILE A O 1
ATOM 1655 N N . MET A 1 210 ? 16.381 -9.795 -14.222 1.00 43.56 210 MET A N 1
ATOM 1656 C CA . MET A 1 210 ? 16.512 -10.880 -15.209 1.00 43.56 210 MET A CA 1
ATOM 1657 C C . MET A 1 210 ? 16.806 -12.240 -14.562 1.00 43.56 210 MET A C 1
ATOM 1659 O O . MET A 1 210 ? 16.223 -13.245 -14.966 1.00 43.56 210 MET A O 1
ATOM 1663 N N . ARG A 1 211 ? 17.650 -12.289 -13.520 1.00 45.97 211 ARG A N 1
ATOM 1664 C CA . ARG A 1 211 ? 17.879 -13.516 -12.733 1.00 45.97 211 ARG A CA 1
ATOM 1665 C C . ARG A 1 211 ? 16.591 -14.016 -12.075 1.00 45.97 211 ARG A C 1
ATOM 1667 O O . ARG A 1 211 ? 16.326 -15.218 -12.111 1.00 45.97 211 ARG A O 1
ATOM 1674 N N . GLN A 1 212 ? 15.785 -13.108 -11.524 1.00 49.19 212 GLN A N 1
ATOM 1675 C CA . GLN A 1 212 ? 14.512 -13.470 -10.903 1.00 49.19 212 GLN A CA 1
ATOM 1676 C C . GLN A 1 212 ? 13.459 -13.886 -11.934 1.00 49.19 212 GLN A C 1
ATOM 1678 O O . GLN A 1 212 ? 12.748 -14.851 -11.689 1.00 49.19 212 GLN A O 1
ATOM 1683 N N . LEU A 1 213 ? 13.414 -13.264 -13.118 1.00 43.53 213 LEU A N 1
ATOM 1684 C CA . LEU A 1 213 ? 12.542 -13.685 -14.225 1.00 43.53 213 LEU A CA 1
ATOM 1685 C C . LEU A 1 213 ? 12.857 -15.095 -14.727 1.00 43.53 213 LEU A C 1
ATOM 1687 O O . LEU A 1 213 ? 11.940 -15.886 -14.925 1.00 43.53 213 LEU A O 1
ATOM 1691 N N . ILE A 1 214 ? 14.136 -15.429 -14.917 1.00 41.84 214 ILE A N 1
ATOM 1692 C CA . ILE A 1 214 ? 14.546 -16.769 -15.360 1.00 41.84 214 ILE A CA 1
ATOM 1693 C C . ILE A 1 214 ? 14.194 -17.805 -14.283 1.00 41.84 214 ILE A C 1
ATOM 1695 O O . ILE A 1 214 ? 13.614 -18.840 -14.601 1.00 41.84 214 ILE A O 1
ATOM 1699 N N . SER A 1 215 ? 14.449 -17.505 -13.005 1.00 43.25 215 SER A N 1
ATOM 1700 C CA . SER A 1 215 ? 14.045 -18.363 -11.880 1.00 43.25 215 SER A CA 1
ATOM 1701 C C . SER A 1 215 ? 12.516 -18.523 -11.779 1.00 43.25 215 SER A C 1
ATOM 1703 O O . SER A 1 215 ? 12.016 -19.633 -11.599 1.00 43.25 215 SER A O 1
ATOM 1705 N N . PHE A 1 216 ? 11.762 -17.436 -11.977 1.00 42.84 216 PHE A N 1
ATOM 1706 C CA . PHE A 1 216 ? 10.299 -17.382 -11.935 1.00 42.84 216 PHE A CA 1
ATOM 1707 C C . PHE A 1 216 ? 9.656 -18.182 -13.078 1.00 42.84 216 PHE A C 1
ATOM 1709 O O . PHE A 1 216 ? 8.837 -19.067 -12.831 1.00 42.84 216 PHE A O 1
ATOM 1716 N N . ILE A 1 217 ? 10.085 -17.947 -14.324 1.00 43.00 217 ILE A N 1
ATOM 1717 C CA . ILE A 1 217 ? 9.609 -18.681 -15.506 1.00 43.00 217 ILE A CA 1
ATOM 1718 C C . ILE A 1 2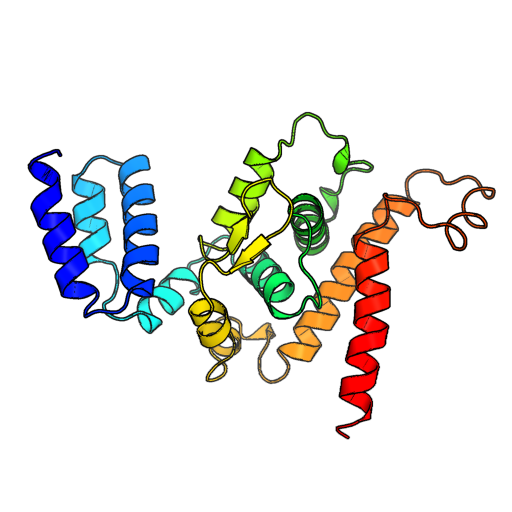17 ? 9.905 -20.180 -15.352 1.00 43.00 217 ILE A C 1
ATOM 1720 O O . ILE A 1 217 ? 9.039 -21.004 -15.637 1.00 43.00 217 ILE A O 1
ATOM 1724 N N . ILE A 1 218 ? 11.090 -20.550 -14.854 1.00 40.53 218 ILE A N 1
ATOM 1725 C CA . ILE A 1 218 ? 11.484 -21.956 -14.675 1.00 40.53 218 ILE A CA 1
ATOM 1726 C C . ILE A 1 218 ? 10.716 -22.633 -13.522 1.00 40.53 218 ILE A C 1
ATOM 1728 O O . ILE A 1 218 ? 10.340 -23.802 -13.644 1.00 40.53 218 ILE A O 1
ATOM 1732 N N . SER A 1 219 ? 10.459 -21.924 -12.418 1.00 40.75 219 SER A N 1
ATOM 1733 C CA . SER A 1 219 ? 9.783 -22.461 -11.225 1.00 40.75 219 SER A CA 1
ATOM 1734 C C . SER A 1 219 ? 8.266 -22.607 -11.412 1.00 40.75 219 SER A C 1
ATOM 1736 O O . SER A 1 219 ? 7.704 -23.661 -11.100 1.00 40.75 219 SER A O 1
ATOM 1738 N N . ASP A 1 220 ? 7.597 -21.603 -11.986 1.00 41.25 220 ASP A N 1
ATOM 1739 C CA . ASP A 1 220 ? 6.131 -21.592 -12.092 1.00 41.25 220 ASP A CA 1
ATOM 1740 C C . ASP A 1 220 ? 5.594 -22.268 -13.361 1.00 41.25 220 ASP A C 1
ATOM 1742 O O . ASP A 1 220 ? 4.506 -22.852 -13.310 1.00 41.25 220 ASP A O 1
ATOM 1746 N N . CYS A 1 221 ? 6.368 -22.345 -14.457 1.00 33.53 221 CYS A N 1
ATOM 1747 C CA . CYS A 1 221 ? 5.985 -23.208 -15.585 1.00 33.53 221 CYS A CA 1
ATOM 1748 C C . CYS A 1 221 ? 5.922 -24.682 -15.160 1.00 33.53 221 CYS A C 1
ATOM 1750 O O . CYS A 1 221 ? 5.018 -25.399 -15.584 1.00 33.53 221 CYS A O 1
ATOM 1752 N N . ARG A 1 222 ? 6.810 -25.138 -14.260 1.00 34.16 222 ARG A N 1
ATOM 1753 C CA . ARG A 1 222 ? 6.734 -26.502 -13.707 1.00 34.16 222 ARG A CA 1
ATOM 1754 C C . ARG A 1 222 ? 5.484 -26.724 -12.857 1.00 34.16 222 ARG A C 1
ATOM 1756 O O . ARG A 1 222 ? 4.905 -27.800 -12.929 1.00 34.16 222 ARG A O 1
ATOM 1763 N N . LYS A 1 223 ? 5.034 -25.734 -12.084 1.00 36.84 223 LYS A N 1
ATOM 1764 C CA . LYS A 1 223 ? 3.821 -25.873 -11.256 1.00 36.84 223 LYS A CA 1
ATOM 1765 C C . LYS A 1 223 ? 2.531 -25.829 -12.077 1.00 36.84 223 LYS A C 1
ATOM 1767 O O . LYS A 1 223 ? 1.582 -26.522 -11.723 1.00 36.84 223 LYS A O 1
ATOM 1772 N N . CYS A 1 224 ? 2.506 -25.077 -13.178 1.00 33.06 224 CYS A N 1
ATOM 1773 C CA . CYS A 1 224 ? 1.351 -25.032 -14.078 1.00 33.06 224 CYS A CA 1
ATOM 1774 C C . CYS A 1 224 ? 1.219 -26.294 -14.951 1.00 33.06 224 CYS A C 1
ATOM 1776 O O . CYS A 1 224 ? 0.100 -26.720 -15.209 1.00 33.06 224 CYS A O 1
ATOM 1778 N N . LEU A 1 225 ? 2.328 -26.933 -15.351 1.00 32.62 225 LEU A N 1
ATOM 1779 C CA . LEU A 1 225 ? 2.318 -28.175 -16.147 1.00 32.62 225 LEU A CA 1
ATOM 1780 C C . LEU A 1 225 ? 1.994 -29.450 -15.345 1.00 32.62 225 LEU A C 1
ATOM 1782 O O . LEU A 1 225 ? 1.704 -30.477 -15.942 1.00 32.62 225 LEU A O 1
ATOM 1786 N N . ILE A 1 226 ? 2.045 -29.407 -14.010 1.00 34.53 226 ILE A N 1
ATOM 1787 C CA . ILE A 1 226 ? 1.767 -30.572 -13.142 1.00 34.53 226 ILE A CA 1
ATOM 1788 C C . ILE A 1 226 ? 0.308 -30.569 -12.627 1.00 34.53 226 ILE A C 1
ATOM 1790 O O . ILE A 1 226 ? -0.131 -31.518 -11.984 1.00 34.53 226 ILE A O 1
ATOM 1794 N N . ARG A 1 227 ? -0.474 -29.518 -12.913 1.00 34.47 227 ARG A N 1
ATOM 1795 C CA . ARG A 1 227 ? -1.881 -29.387 -12.482 1.00 34.47 227 ARG A CA 1
ATOM 1796 C C . ARG A 1 227 ? -2.891 -29.211 -13.627 1.00 34.47 227 ARG A C 1
ATOM 1798 O O . ARG A 1 227 ? -3.989 -28.718 -13.379 1.00 34.47 227 ARG A O 1
ATOM 1805 N N . SER A 1 228 ? -2.543 -29.633 -14.843 1.00 36.75 228 SER A N 1
ATOM 1806 C CA . SER A 1 228 ? -3.488 -29.800 -15.960 1.00 36.75 228 SER A CA 1
ATOM 1807 C C . SER A 1 228 ? -3.773 -31.270 -16.219 1.00 36.75 228 SER A C 1
ATOM 1809 O O . SER A 1 228 ? -2.769 -31.995 -16.409 1.00 36.75 228 SER A O 1
#

Organism: Orbilia oligospora (NCBI:txid2813651)

pLDDT: mean 77.48, std 19.7, range [32.59, 96.06]

Secondary structure (DSSP, 8-state):
--GGGHHHHHHHHHHHTT-HHHHHHHHHHHHHHHHHS-HHHHHHHHHHSPSSHHHHHHHHTSTT-TTHHHHHHHHHHHHH-SSPPPHHHHHHHHHHHH-GGG--TTGGG-TT--HHHHHHHHHHHTTTSEEEPTTSS-EEESSHHHHHHHHGGGHHHHH-GGGTTTHHHHHHHHHHHHHHHHHHHHHTS---TTHHHHHSSS--GGGHHHHHHHHHHHHHHHHHHT--